Protein AF-A0A9D5LII5-F1 (afdb_monomer)

Sequence (294 aa):
MVFRERVVNPITSEDGQKDYYDHLNYWRVCYDNTNQLIIPTQEDALEYIKLQAERDKFYFCDDKESRRKKLQLTAYATRYDWRPKKSGDDTFVGLISPTGEQLLPNSFANVFTQFDAINGKPEFIPVSNGEAWGLVSLTSPPVLMTDFKYNAIIPERWERKIFFVQDGETLKWGALRISYPFLNRKRYKDSLPVLETLMPAIADEIYEDELMTDDAPTTFFMTGRGDKIGILTDFGYSDIIYDSYEADNSKCTFRLIRDNCKRARRADYWHPDGKNSRTKYYRKVKTNNKVVKI

Solvent-accessible surface area (backbone atoms only — not comparable to full-atom values): 16953 Å² total; per-residue (Å²): 98,77,56,96,90,36,81,56,61,36,48,72,39,76,73,16,38,50,56,64,50,55,47,70,77,34,80,65,51,67,103,76,68,87,68,79,60,41,77,61,47,48,66,54,40,53,51,50,54,52,48,60,77,44,44,77,70,37,72,83,41,90,48,74,64,33,50,51,51,52,52,51,50,49,45,54,69,59,42,44,50,49,41,37,45,81,35,74,55,93,65,30,24,20,30,26,34,48,68,70,48,78,55,42,69,59,74,21,44,39,71,68,48,96,47,38,54,77,90,56,60,64,67,62,41,49,34,21,72,75,84,26,24,26,38,30,32,60,48,92,76,61,44,77,75,46,70,68,52,20,67,42,71,46,67,40,87,83,84,55,42,38,33,39,34,22,36,57,86,79,62,16,33,19,29,35,28,63,42,60,92,79,69,91,75,77,77,87,83,83,59,73,77,41,84,40,81,59,39,70,62,69,22,71,38,38,31,78,49,71,37,58,46,97,86,57,69,46,76,38,31,37,31,31,38,92,83,19,32,24,41,36,42,101,61,32,33,28,66,58,70,21,65,48,74,48,78,40,41,96,69,54,30,38,33,39,28,35,90,95,36,98,66,52,48,79,27,37,63,76,49,32,70,29,101,73,67,85,65,84,78,79,78,77,76,82,72,82,81,77,86,75,91,129

Structure (mmCIF, N/CA/C/O backbone):
data_AF-A0A9D5LII5-F1
#
_entry.id   AF-A0A9D5LII5-F1
#
loop_
_atom_site.group_PDB
_atom_site.id
_atom_site.type_symbol
_atom_site.label_atom_id
_atom_site.label_alt_id
_atom_site.label_comp_id
_atom_site.label_asym_id
_atom_site.label_entity_id
_atom_site.label_seq_id
_atom_site.pdbx_PDB_ins_code
_atom_site.Cartn_x
_atom_site.Cartn_y
_atom_site.Cartn_z
_atom_site.occupancy
_atom_site.B_iso_or_equiv
_atom_site.auth_seq_id
_atom_site.auth_comp_id
_atom_site.auth_asym_id
_atom_site.auth_atom_id
_atom_site.pdbx_PDB_model_num
ATOM 1 N N . MET A 1 1 ? -3.051 -12.947 19.202 1.00 46.94 1 MET A N 1
ATOM 2 C CA . MET A 1 1 ? -4.376 -13.472 19.619 1.00 46.94 1 MET A CA 1
ATOM 3 C C . MET A 1 1 ? -4.640 -14.774 18.858 1.00 46.94 1 MET A C 1
ATOM 5 O O . MET A 1 1 ? -4.109 -14.906 17.762 1.00 46.94 1 MET A O 1
ATOM 9 N N . VAL A 1 2 ? -5.367 -15.751 19.415 1.00 37.34 2 VAL A N 1
ATOM 10 C CA . VAL A 1 2 ? -5.713 -16.991 18.685 1.00 37.34 2 VAL A CA 1
ATOM 11 C C . VAL A 1 2 ? -7.106 -16.823 18.092 1.00 37.34 2 VAL A C 1
ATOM 13 O O . VAL A 1 2 ? -8.085 -16.778 18.832 1.00 37.34 2 VAL A O 1
ATOM 16 N N . PHE A 1 3 ? -7.198 -16.736 16.768 1.00 49.50 3 PHE A N 1
ATOM 17 C CA . PHE A 1 3 ? -8.470 -16.696 16.049 1.00 49.50 3 PHE A CA 1
ATOM 18 C C . PHE A 1 3 ? -8.556 -17.905 15.127 1.00 49.50 3 PHE A C 1
ATOM 20 O O . PHE A 1 3 ? -7.661 -18.139 14.321 1.00 49.50 3 PHE A O 1
ATOM 27 N N . ARG A 1 4 ? -9.628 -18.699 15.259 1.00 46.97 4 ARG A N 1
ATOM 28 C CA . ARG A 1 4 ? -9.820 -19.946 14.489 1.00 46.97 4 ARG A CA 1
ATOM 29 C C . ARG A 1 4 ? -8.604 -20.885 14.550 1.00 46.97 4 ARG A C 1
ATOM 31 O O . ARG A 1 4 ? -8.179 -21.400 13.522 1.00 46.97 4 ARG A O 1
ATOM 38 N N . GLU A 1 5 ? -8.017 -21.045 15.739 1.00 46.50 5 GLU A N 1
ATOM 39 C CA . GLU A 1 5 ? -6.814 -21.870 15.973 1.00 46.50 5 GLU A CA 1
ATOM 40 C C . GLU A 1 5 ? -5.544 -21.386 15.240 1.00 46.50 5 GLU A C 1
ATOM 42 O O . GLU A 1 5 ? -4.509 -22.047 15.290 1.00 46.50 5 GLU A O 1
ATOM 47 N N . ARG A 1 6 ? -5.582 -20.204 14.608 1.00 49.75 6 ARG A N 1
ATOM 48 C CA . ARG A 1 6 ? -4.428 -19.555 13.979 1.00 49.75 6 ARG A CA 1
ATOM 49 C C . ARG A 1 6 ? -3.918 -18.425 14.864 1.00 49.75 6 ARG A C 1
ATOM 51 O O . ARG A 1 6 ? -4.696 -17.632 15.400 1.00 49.75 6 ARG A O 1
ATOM 58 N N . VAL A 1 7 ? -2.600 -18.345 15.008 1.00 57.25 7 VAL A N 1
ATOM 59 C CA . VAL A 1 7 ? -1.935 -17.170 15.574 1.00 57.25 7 VAL A CA 1
ATOM 60 C C . VAL A 1 7 ? -1.822 -16.153 14.446 1.00 57.25 7 VAL A C 1
ATOM 62 O O . VAL A 1 7 ? -1.050 -16.358 13.518 1.00 57.25 7 VAL A O 1
ATOM 65 N N . VAL A 1 8 ? -2.631 -15.096 14.502 1.00 64.12 8 VAL A N 1
ATOM 66 C CA . VAL A 1 8 ? -2.553 -13.980 13.550 1.00 64.12 8 VAL A CA 1
ATOM 67 C C . VAL A 1 8 ? -1.874 -12.817 14.260 1.00 64.12 8 VAL A C 1
ATOM 69 O O . VAL A 1 8 ? -2.320 -12.398 15.336 1.00 64.12 8 VAL A O 1
ATOM 72 N N . ASN A 1 9 ? -0.778 -12.329 13.682 1.00 76.25 9 ASN A N 1
ATOM 73 C CA . ASN A 1 9 ? -0.103 -11.129 14.156 1.00 76.25 9 ASN A CA 1
ATOM 74 C C . ASN A 1 9 ? -0.801 -9.901 13.555 1.00 76.25 9 ASN A C 1
ATOM 76 O O . ASN A 1 9 ? -1.095 -9.907 12.358 1.00 76.25 9 ASN A O 1
ATOM 80 N N . PRO A 1 10 ? -1.092 -8.856 14.347 1.00 82.69 10 PRO A N 1
ATOM 81 C CA . PRO A 1 10 ? -1.684 -7.641 13.808 1.00 82.69 10 PRO A CA 1
ATOM 82 C C . PRO A 1 10 ? -0.769 -7.024 12.758 1.00 82.69 10 PRO A C 1
ATOM 84 O O . PRO A 1 10 ? 0.418 -6.849 13.020 1.00 82.69 10 PRO A O 1
ATOM 87 N N . ILE A 1 11 ? -1.317 -6.585 11.623 1.00 85.69 11 ILE A N 1
ATOM 88 C CA . ILE A 1 11 ? -0.538 -5.843 10.616 1.00 85.69 11 ILE A CA 1
ATOM 89 C C . ILE A 1 11 ? 0.026 -4.541 11.193 1.00 85.69 11 ILE A C 1
ATOM 91 O O . ILE A 1 11 ? 0.906 -3.934 10.607 1.00 85.69 11 ILE A O 1
ATOM 95 N N . THR A 1 12 ? -0.486 -4.100 12.342 1.00 82.62 12 THR A N 1
ATOM 96 C CA . THR A 1 12 ? -0.041 -2.924 13.086 1.00 82.62 12 THR A CA 1
ATOM 97 C C . THR A 1 12 ? 1.104 -3.200 14.067 1.00 82.62 12 THR A C 1
ATOM 99 O O . THR A 1 12 ? 1.583 -2.254 14.688 1.00 82.62 12 THR A O 1
ATOM 102 N N . SER A 1 13 ? 1.555 -4.451 14.225 1.00 82.06 13 SER A N 1
ATOM 103 C CA . SER A 1 13 ? 2.772 -4.797 14.975 1.00 82.06 13 SER A CA 1
ATOM 104 C C . SER A 1 13 ? 3.988 -4.889 14.048 1.00 82.06 13 SER A C 1
ATOM 106 O O . SER A 1 13 ? 3.840 -5.099 12.848 1.00 82.06 13 SER A O 1
ATOM 108 N N . GLU A 1 14 ? 5.199 -4.745 14.588 1.00 76.00 14 GLU A N 1
ATOM 109 C CA . GLU A 1 14 ? 6.439 -4.855 13.801 1.00 76.00 14 GLU A CA 1
ATOM 110 C C . GLU A 1 14 ? 6.554 -6.222 13.099 1.00 76.00 14 GLU A C 1
ATOM 112 O O . GLU A 1 14 ? 6.756 -6.287 11.885 1.00 76.00 14 GLU A O 1
ATOM 117 N N . ASP A 1 15 ? 6.316 -7.308 13.841 1.00 75.25 15 ASP A N 1
ATOM 118 C CA . ASP A 1 15 ? 6.339 -8.673 13.305 1.00 75.25 15 ASP A CA 1
ATOM 119 C C . ASP A 1 15 ? 5.248 -8.906 12.250 1.00 75.25 15 ASP A C 1
ATOM 121 O O . ASP A 1 15 ? 5.484 -9.577 11.244 1.00 75.25 15 ASP A O 1
ATOM 125 N N . GLY A 1 16 ? 4.054 -8.341 12.456 1.00 77.50 16 GLY A N 1
ATOM 126 C CA . GLY A 1 16 ? 2.953 -8.468 11.508 1.00 77.50 16 GLY A CA 1
ATOM 127 C C . GLY A 1 16 ? 3.152 -7.635 10.245 1.00 77.50 16 GLY A C 1
ATOM 128 O O .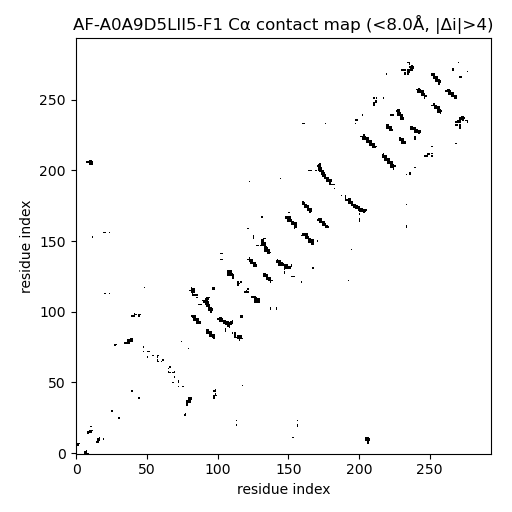 GLY A 1 16 ? 2.789 -8.096 9.171 1.00 77.50 16 GLY A O 1
ATOM 129 N N . GLN A 1 17 ? 3.787 -6.458 10.324 1.00 76.69 17 GLN A N 1
ATOM 130 C CA . GLN A 1 17 ? 4.134 -5.659 9.137 1.00 76.69 17 GLN A CA 1
ATOM 131 C C . GLN A 1 17 ? 5.125 -6.379 8.232 1.00 76.69 17 GLN A C 1
ATOM 133 O O . GLN A 1 17 ? 5.010 -6.302 7.006 1.00 76.69 17 GLN A O 1
ATOM 138 N N . LYS A 1 18 ? 6.107 -7.057 8.834 1.00 72.31 18 LYS A N 1
ATOM 139 C CA . LYS A 1 18 ? 7.085 -7.837 8.086 1.00 72.31 18 LYS A CA 1
ATOM 140 C C . LYS A 1 18 ? 6.389 -8.933 7.283 1.00 72.31 18 LYS A C 1
ATOM 142 O O . LYS A 1 18 ? 6.537 -8.955 6.069 1.00 72.31 18 LYS A O 1
ATOM 147 N N . ASP A 1 19 ? 5.565 -9.751 7.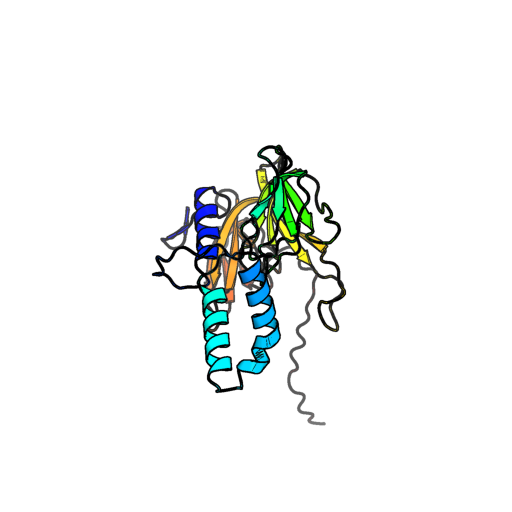931 1.00 74.00 19 ASP A N 1
ATOM 148 C CA . ASP A 1 19 ? 4.779 -10.799 7.265 1.00 74.00 19 ASP A CA 1
ATOM 149 C C . ASP A 1 19 ? 3.847 -10.216 6.182 1.00 74.00 19 ASP A C 1
ATOM 151 O O . ASP A 1 19 ? 3.846 -10.646 5.027 1.00 74.00 19 ASP A O 1
ATOM 155 N N . TYR A 1 20 ? 3.144 -9.131 6.517 1.00 78.31 20 TYR A N 1
ATOM 156 C CA . TYR A 1 20 ? 2.189 -8.453 5.639 1.00 78.31 20 TYR A CA 1
ATOM 157 C C . TYR A 1 20 ? 2.803 -7.974 4.313 1.00 78.31 20 TYR A C 1
ATOM 159 O O . TYR A 1 20 ? 2.175 -8.099 3.256 1.00 78.31 20 TYR A O 1
ATOM 167 N N . TYR A 1 21 ? 4.040 -7.462 4.340 1.00 73.88 21 TYR A N 1
ATOM 168 C CA . TYR A 1 21 ? 4.749 -6.999 3.143 1.00 73.88 21 TYR A CA 1
ATOM 169 C C . TYR A 1 21 ? 5.737 -8.004 2.555 1.00 73.88 21 TYR A C 1
ATOM 171 O O . TYR A 1 21 ? 6.059 -7.885 1.372 1.00 73.88 21 TYR A O 1
ATOM 179 N N . ASP A 1 22 ? 6.186 -9.012 3.300 1.00 65.88 22 ASP A N 1
ATOM 180 C CA . ASP A 1 22 ? 7.013 -10.090 2.751 1.00 65.88 22 ASP A CA 1
ATOM 181 C C . ASP A 1 22 ? 6.259 -10.817 1.622 1.00 65.88 22 ASP A C 1
ATOM 183 O O . ASP A 1 22 ? 6.856 -11.198 0.612 1.00 65.88 22 ASP A O 1
ATOM 187 N N . HIS A 1 23 ? 4.924 -10.861 1.692 1.00 58.03 23 HIS A N 1
ATOM 188 C CA . HIS A 1 23 ? 4.064 -11.339 0.608 1.00 58.03 23 HIS A CA 1
ATOM 189 C C . HIS A 1 23 ? 4.059 -10.464 -0.661 1.00 58.03 23 HIS A C 1
ATOM 191 O O . HIS A 1 23 ? 3.812 -10.991 -1.751 1.00 58.03 23 HIS A O 1
ATOM 197 N N . LEU A 1 24 ? 4.397 -9.168 -0.584 1.00 57.00 24 LEU A N 1
ATOM 198 C CA . LEU A 1 24 ? 4.591 -8.333 -1.782 1.00 57.00 24 LEU A CA 1
ATOM 199 C C . LEU A 1 24 ? 5.808 -8.772 -2.600 1.00 57.00 24 LEU A C 1
ATOM 201 O O . LEU A 1 24 ? 5.800 -8.616 -3.820 1.00 57.00 24 LEU A O 1
ATOM 205 N N . ASN A 1 25 ? 6.824 -9.365 -1.961 1.00 51.66 25 ASN A N 1
ATOM 206 C CA . ASN A 1 25 ? 7.928 -10.010 -2.680 1.00 51.66 25 ASN A CA 1
ATOM 207 C C . ASN A 1 25 ? 7.470 -11.317 -3.365 1.00 51.66 25 ASN A C 1
ATOM 209 O O . ASN A 1 25 ? 8.118 -11.797 -4.291 1.00 51.66 25 ASN A O 1
ATOM 213 N N . TYR A 1 26 ? 6.349 -11.885 -2.915 1.00 43.06 26 TYR A N 1
ATOM 214 C CA . TYR A 1 26 ? 5.916 -13.252 -3.188 1.00 43.06 26 TYR A CA 1
ATOM 215 C C . TYR A 1 26 ? 4.861 -13.360 -4.295 1.00 43.06 26 TYR A C 1
ATOM 217 O O . TYR A 1 26 ? 4.822 -14.332 -5.044 1.00 43.06 26 TYR A O 1
ATOM 225 N N . TRP A 1 27 ? 4.016 -12.344 -4.483 1.00 43.97 27 TRP A N 1
ATOM 226 C CA . TRP A 1 27 ? 2.894 -12.417 -5.433 1.00 43.97 27 TRP A CA 1
ATOM 227 C C . TRP A 1 27 ? 3.243 -12.211 -6.915 1.00 43.97 27 TRP A C 1
ATOM 229 O O . TRP A 1 27 ? 2.378 -11.915 -7.740 1.00 43.97 27 TRP A O 1
ATOM 239 N N . ARG A 1 28 ? 4.494 -12.483 -7.304 1.00 46.59 28 ARG A N 1
ATOM 240 C CA . ARG A 1 28 ? 4.803 -12.862 -8.693 1.00 46.59 28 ARG A CA 1
ATOM 241 C C . ARG A 1 28 ? 5.412 -14.246 -8.873 1.00 46.59 28 ARG A C 1
ATOM 243 O O . ARG A 1 28 ? 5.516 -14.662 -10.024 1.00 46.59 28 ARG A O 1
ATOM 250 N N . VAL A 1 29 ? 5.723 -14.997 -7.813 1.00 37.12 29 VAL A N 1
ATOM 251 C CA . VAL A 1 29 ? 6.075 -16.421 -7.924 1.00 37.12 29 VAL A CA 1
ATOM 252 C C . VAL A 1 29 ? 5.738 -17.143 -6.612 1.00 37.12 29 VAL A C 1
ATOM 254 O O . VAL A 1 29 ? 6.225 -16.759 -5.558 1.00 37.12 29 VAL A O 1
ATOM 257 N N . CYS A 1 30 ? 4.901 -18.183 -6.696 1.00 35.06 30 CYS A N 1
ATOM 258 C CA . CYS A 1 30 ? 4.436 -19.038 -5.597 1.00 35.06 30 CYS A CA 1
ATOM 259 C C . CYS A 1 30 ? 5.534 -19.585 -4.661 1.00 35.06 30 CYS A C 1
ATOM 261 O O . CYS A 1 30 ? 6.727 -19.480 -4.936 1.00 35.06 30 CYS A O 1
ATOM 263 N N . TYR A 1 31 ? 5.060 -20.248 -3.597 1.00 32.47 31 TYR A N 1
ATOM 264 C CA . TYR A 1 31 ? 5.689 -20.517 -2.301 1.00 32.47 31 TYR A CA 1
ATOM 265 C C . TYR A 1 31 ? 7.006 -21.301 -2.217 1.00 32.47 31 TYR A C 1
ATOM 267 O O . TYR A 1 31 ? 7.405 -21.697 -1.135 1.00 32.47 31 TYR A O 1
ATOM 275 N N . ASP A 1 32 ? 7.745 -21.413 -3.315 1.00 39.88 32 ASP A N 1
ATOM 276 C CA . ASP A 1 32 ? 9.002 -2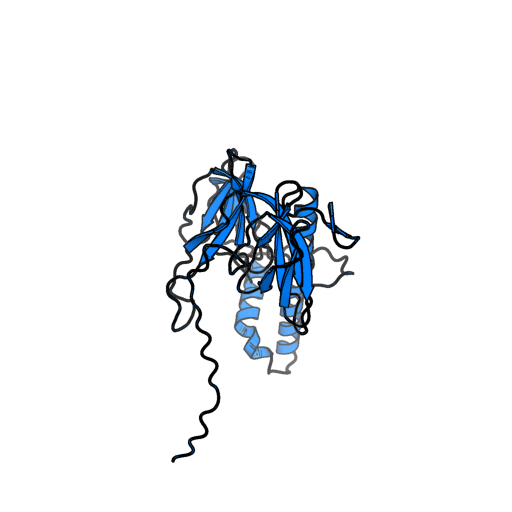2.159 -3.383 1.00 39.88 32 ASP A CA 1
ATOM 277 C C . ASP A 1 32 ? 10.103 -21.457 -4.197 1.00 39.88 32 ASP A C 1
ATOM 279 O O . ASP A 1 32 ? 11.099 -22.083 -4.566 1.00 39.88 32 ASP A O 1
ATOM 283 N N . ASN A 1 33 ? 9.971 -20.164 -4.520 1.00 41.34 33 ASN A N 1
ATOM 284 C CA . ASN A 1 33 ? 10.991 -19.492 -5.326 1.00 41.34 33 ASN A CA 1
ATOM 285 C C . ASN A 1 33 ? 12.066 -18.815 -4.459 1.00 41.34 33 ASN A C 1
ATOM 287 O O . ASN A 1 33 ? 11.946 -17.660 -4.068 1.00 41.34 33 ASN A O 1
ATOM 291 N N . THR A 1 34 ? 13.165 -19.527 -4.218 1.00 48.53 34 THR A N 1
ATOM 292 C CA . THR A 1 34 ? 14.381 -19.060 -3.520 1.00 48.53 34 THR A CA 1
ATOM 293 C C . THR A 1 34 ? 15.218 -18.040 -4.310 1.00 48.53 34 THR A C 1
ATOM 295 O O . THR A 1 34 ? 16.329 -17.695 -3.904 1.00 48.53 34 THR A O 1
ATOM 298 N N . ASN A 1 35 ? 14.724 -17.551 -5.449 1.00 54.16 35 ASN A N 1
ATOM 299 C CA . ASN A 1 35 ? 15.487 -16.679 -6.335 1.00 54.16 35 ASN A CA 1
ATOM 300 C C . ASN A 1 35 ? 15.397 -15.213 -5.895 1.00 54.16 35 ASN A C 1
ATOM 302 O O . ASN A 1 35 ? 14.344 -14.586 -5.994 1.00 54.16 35 ASN A O 1
ATOM 306 N N . GLN A 1 36 ? 16.533 -14.657 -5.466 1.00 68.12 36 GLN A N 1
ATOM 307 C CA . GLN A 1 36 ? 16.702 -13.216 -5.277 1.00 68.12 36 GLN A CA 1
ATOM 308 C C . GLN A 1 36 ? 16.358 -12.468 -6.576 1.00 68.12 36 GLN A C 1
ATOM 310 O O . GLN A 1 36 ? 16.819 -12.844 -7.657 1.00 68.12 36 GLN A O 1
ATOM 315 N N . LEU A 1 37 ? 15.545 -11.414 -6.471 1.00 79.69 37 LEU A N 1
ATOM 316 C CA . LEU A 1 37 ? 15.190 -10.571 -7.611 1.00 79.69 37 LEU A CA 1
ATOM 317 C C . LEU A 1 37 ? 16.409 -9.776 -8.101 1.00 79.69 37 LEU A C 1
ATOM 319 O O . LEU A 1 37 ? 17.208 -9.267 -7.315 1.00 79.69 37 LEU A O 1
ATOM 323 N N . ILE A 1 38 ? 16.526 -9.645 -9.418 1.00 87.00 38 ILE A N 1
ATOM 324 C CA . ILE A 1 38 ? 17.554 -8.859 -10.093 1.00 87.00 38 ILE A CA 1
ATOM 325 C C . ILE A 1 38 ? 17.215 -7.376 -9.938 1.00 87.00 38 ILE A C 1
ATOM 327 O O . ILE A 1 38 ? 16.103 -6.945 -10.247 1.00 87.00 38 ILE A O 1
ATOM 331 N N . ILE A 1 39 ? 18.188 -6.581 -9.497 1.00 88.69 39 ILE A N 1
ATOM 332 C CA . ILE A 1 39 ? 18.062 -5.124 -9.466 1.00 88.69 39 ILE A CA 1
ATOM 333 C C . ILE A 1 39 ? 18.222 -4.603 -10.907 1.00 88.69 39 ILE A C 1
ATOM 335 O O . ILE A 1 39 ? 19.302 -4.777 -11.475 1.00 88.69 39 ILE A O 1
ATOM 339 N N . PRO A 1 40 ? 17.198 -3.966 -11.505 1.00 91.19 40 PRO A N 1
ATOM 340 C CA . PRO A 1 40 ? 17.267 -3.478 -12.877 1.00 91.19 40 PRO A CA 1
ATOM 341 C C . PRO A 1 40 ? 18.282 -2.344 -13.026 1.00 91.19 40 PRO A C 1
ATOM 343 O O . PRO A 1 40 ? 18.442 -1.493 -12.140 1.00 91.19 40 PRO A O 1
ATOM 346 N N . THR A 1 41 ? 18.917 -2.300 -14.195 1.00 94.50 41 THR A N 1
ATOM 347 C CA . THR A 1 41 ? 19.573 -1.094 -14.704 1.00 94.50 41 THR A CA 1
ATOM 348 C C . THR A 1 41 ? 18.542 -0.133 -15.309 1.00 94.50 41 THR A C 1
ATOM 350 O O . THR A 1 41 ? 17.386 -0.493 -15.546 1.00 94.50 41 THR A O 1
ATOM 353 N N . GLN A 1 42 ? 18.955 1.104 -15.594 1.00 94.06 42 GLN A N 1
ATOM 354 C CA . GLN A 1 42 ? 18.091 2.055 -16.298 1.00 94.06 42 GLN A CA 1
ATOM 355 C C . GLN A 1 42 ? 17.737 1.559 -17.711 1.00 94.06 42 GLN A C 1
ATOM 357 O O . GLN A 1 42 ? 16.611 1.747 -18.168 1.00 94.06 42 GLN A O 1
ATOM 362 N N . GLU A 1 43 ? 18.673 0.883 -18.383 1.00 95.31 43 GLU A N 1
ATOM 363 C CA . GLU A 1 43 ? 18.455 0.279 -19.701 1.00 95.31 43 GLU A CA 1
ATOM 364 C C . GLU A 1 43 ? 17.405 -0.835 -19.637 1.00 95.31 43 GLU A C 1
ATOM 366 O O . GLU A 1 43 ? 16.471 -0.828 -20.440 1.00 95.31 43 GLU A O 1
ATOM 371 N N . ASP A 1 44 ? 17.481 -1.714 -18.628 1.00 95.19 44 ASP A N 1
ATOM 372 C CA . ASP A 1 44 ? 16.470 -2.753 -18.388 1.00 95.19 44 ASP A CA 1
ATOM 373 C C . ASP A 1 44 ? 15.072 -2.154 -18.206 1.00 95.19 44 ASP A C 1
ATOM 375 O O . ASP A 1 44 ? 14.096 -2.652 -18.768 1.00 95.19 44 ASP A O 1
ATOM 379 N N . ALA A 1 45 ? 14.960 -1.071 -17.429 1.00 93.31 45 ALA A N 1
ATOM 380 C CA . ALA A 1 45 ? 13.682 -0.413 -17.175 1.00 93.31 45 ALA A CA 1
ATOM 381 C C . ALA A 1 45 ? 13.085 0.196 -18.454 1.00 93.31 45 ALA A C 1
ATOM 383 O O . ALA A 1 45 ? 11.888 0.051 -18.715 1.00 93.31 45 ALA A O 1
ATOM 384 N N . LEU A 1 46 ? 13.915 0.843 -19.278 1.00 94.56 46 LEU A N 1
ATOM 385 C CA . LEU A 1 46 ? 13.491 1.420 -20.555 1.00 94.56 46 LEU A CA 1
ATOM 386 C C . LEU A 1 46 ? 13.099 0.337 -21.570 1.00 94.56 46 LEU A C 1
ATOM 388 O O . LEU A 1 46 ? 12.080 0.480 -22.255 1.00 94.56 46 LEU A O 1
ATOM 392 N N . GLU A 1 47 ? 13.857 -0.761 -21.648 1.00 95.31 47 GLU A N 1
ATOM 393 C CA . GLU A 1 47 ? 13.510 -1.910 -22.487 1.00 95.31 47 GLU A CA 1
ATOM 394 C C . GLU A 1 47 ? 12.191 -2.544 -22.033 1.00 95.31 47 GLU A C 1
ATOM 396 O O . GLU A 1 47 ? 11.309 -2.788 -22.859 1.00 95.31 47 GLU A O 1
ATOM 401 N N . TYR A 1 48 ? 12.009 -2.753 -20.728 1.00 94.25 48 TYR A N 1
ATOM 402 C CA . TYR A 1 48 ? 10.790 -3.342 -20.182 1.00 94.25 48 TYR A CA 1
ATOM 403 C C . TYR A 1 48 ? 9.543 -2.499 -20.487 1.00 94.25 48 TYR A C 1
ATOM 405 O O . TYR A 1 48 ? 8.534 -3.042 -20.945 1.00 94.25 48 TYR A O 1
ATOM 413 N N . ILE A 1 49 ? 9.616 -1.173 -20.323 1.00 92.44 49 ILE A N 1
ATOM 414 C CA . ILE A 1 49 ? 8.517 -0.255 -20.676 1.00 92.44 49 ILE A CA 1
ATOM 415 C C . ILE A 1 49 ? 8.193 -0.339 -22.171 1.00 92.44 49 ILE A C 1
ATOM 417 O O . ILE A 1 49 ? 7.021 -0.392 -22.556 1.00 92.44 49 ILE A O 1
ATOM 421 N N . LYS A 1 50 ? 9.219 -0.402 -23.026 1.00 93.38 50 LYS A N 1
ATOM 422 C CA . LYS A 1 50 ? 9.032 -0.557 -24.472 1.00 93.38 50 LYS A CA 1
ATOM 423 C C . LYS A 1 50 ? 8.355 -1.887 -24.815 1.00 93.38 50 LYS A C 1
ATOM 425 O O . LYS A 1 50 ? 7.396 -1.901 -25.585 1.00 93.38 50 LYS A O 1
ATOM 430 N N . LEU A 1 51 ? 8.806 -2.991 -24.221 1.00 92.19 51 LEU A N 1
ATOM 431 C CA . LEU A 1 51 ? 8.211 -4.315 -24.421 1.00 92.19 51 LEU A CA 1
ATOM 432 C C . LEU A 1 51 ? 6.762 -4.379 -23.920 1.00 92.19 51 LEU A C 1
ATOM 434 O O . LEU A 1 51 ? 5.931 -5.007 -24.573 1.00 92.19 51 LEU A O 1
ATOM 438 N N . GLN A 1 52 ? 6.433 -3.702 -22.815 1.00 89.88 52 GLN A N 1
ATOM 439 C CA . GLN A 1 52 ? 5.053 -3.568 -22.333 1.00 89.88 52 GLN A CA 1
ATOM 440 C C . GLN A 1 52 ? 4.166 -2.825 -23.341 1.00 89.88 52 GLN A C 1
ATOM 442 O O . GLN A 1 52 ? 3.061 -3.279 -23.632 1.00 89.88 52 GLN A O 1
ATOM 447 N N . ALA A 1 53 ? 4.650 -1.726 -23.928 1.00 89.44 53 ALA A N 1
ATOM 448 C CA . ALA A 1 53 ? 3.906 -0.968 -24.940 1.00 89.44 53 ALA A CA 1
ATOM 449 C C . ALA A 1 53 ? 3.677 -1.759 -26.244 1.00 89.44 53 ALA A C 1
ATOM 451 O O . ALA A 1 53 ? 2.719 -1.510 -26.977 1.00 89.44 53 ALA A O 1
ATOM 452 N N . GLU A 1 54 ? 4.551 -2.720 -26.544 1.00 88.38 54 GLU A N 1
ATOM 453 C CA . GLU A 1 54 ? 4.451 -3.597 -27.712 1.00 88.38 54 GLU A CA 1
ATOM 454 C C . GLU A 1 54 ? 3.809 -4.963 -27.396 1.00 88.38 54 GLU A C 1
ATOM 456 O O . GLU A 1 54 ? 3.655 -5.782 -28.303 1.00 88.38 54 GLU A O 1
ATOM 461 N N . ARG A 1 55 ? 3.391 -5.214 -26.146 1.00 82.94 55 ARG A N 1
ATOM 462 C CA . ARG A 1 55 ? 2.915 -6.524 -25.662 1.00 82.94 55 ARG A CA 1
ATOM 463 C C . ARG A 1 55 ? 1.830 -7.137 -26.547 1.00 82.94 55 ARG A C 1
ATOM 465 O O . ARG A 1 55 ? 1.915 -8.317 -26.889 1.00 82.94 55 ARG A O 1
ATOM 472 N N . ASP A 1 56 ? 0.846 -6.336 -26.944 1.00 81.19 56 ASP A N 1
ATOM 473 C CA . ASP A 1 56 ? -0.282 -6.797 -27.760 1.00 81.19 56 ASP A CA 1
ATOM 474 C C . ASP A 1 56 ? 0.145 -7.185 -29.183 1.00 81.19 56 ASP A C 1
ATOM 476 O O . ASP A 1 56 ? -0.469 -8.051 -29.801 1.00 81.19 56 ASP A O 1
ATOM 480 N N . LYS A 1 57 ? 1.234 -6.601 -29.701 1.00 80.38 57 LYS A N 1
ATOM 481 C CA . LYS A 1 57 ? 1.721 -6.857 -31.066 1.00 80.38 57 LYS A CA 1
ATOM 482 C C . LYS A 1 57 ? 2.330 -8.249 -31.209 1.00 80.38 57 LYS A C 1
ATOM 484 O O . LYS A 1 57 ? 2.205 -8.859 -32.265 1.00 80.38 57 LYS A O 1
ATOM 489 N N . PHE A 1 58 ? 2.965 -8.763 -30.157 1.00 76.62 58 PHE A N 1
ATOM 490 C CA . PHE A 1 58 ? 3.640 -10.066 -30.189 1.00 76.62 58 PHE A CA 1
ATOM 491 C C . PHE A 1 58 ? 2.801 -11.200 -29.594 1.00 76.62 58 PHE A C 1
ATOM 493 O O . PHE A 1 58 ? 3.186 -12.360 -29.692 1.00 76.62 58 PHE A O 1
ATOM 500 N N . TYR A 1 59 ? 1.649 -10.904 -28.984 1.00 66.06 59 TYR A N 1
ATOM 501 C CA . TYR A 1 59 ? 0.772 -11.948 -28.444 1.00 66.06 59 TYR A CA 1
ATOM 502 C C . TYR A 1 59 ? 0.098 -12.784 -29.544 1.00 66.06 59 TYR A C 1
ATOM 504 O O . TYR A 1 59 ? -0.215 -13.950 -29.315 1.00 66.06 59 TYR A O 1
ATOM 512 N N . PHE A 1 60 ? -0.079 -12.196 -30.732 1.00 66.12 60 PHE A N 1
ATOM 513 C CA . PHE A 1 60 ? -0.717 -12.811 -31.901 1.00 66.12 60 PHE A CA 1
ATOM 514 C C . PHE A 1 60 ? 0.273 -13.204 -33.011 1.00 66.12 60 PHE A C 1
ATOM 516 O O . PHE A 1 60 ? -0.149 -13.716 -34.046 1.00 66.12 60 PHE A O 1
ATOM 523 N N . CYS A 1 61 ? 1.574 -12.968 -32.810 1.00 70.25 61 CYS A N 1
ATOM 524 C CA . CYS A 1 61 ? 2.624 -13.255 -33.787 1.00 70.25 61 CYS A CA 1
ATOM 525 C C . CYS A 1 61 ? 3.501 -14.409 -33.297 1.00 70.25 61 CYS A C 1
ATOM 527 O O . CYS A 1 61 ? 4.010 -14.381 -32.178 1.00 70.25 61 CYS A O 1
ATOM 529 N N . ASP A 1 62 ? 3.692 -15.418 -34.145 1.00 73.44 62 ASP A N 1
ATOM 530 C CA . ASP A 1 62 ? 4.352 -16.676 -33.770 1.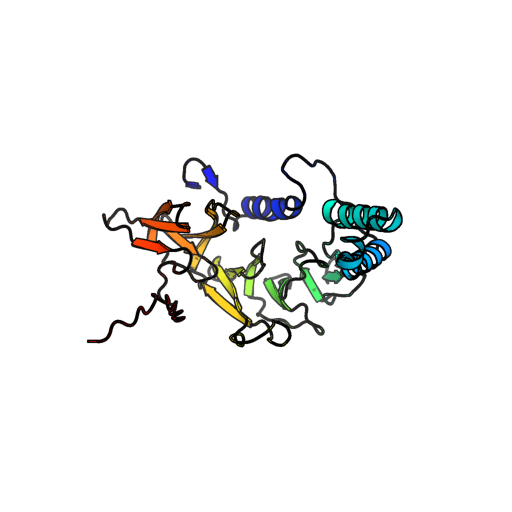00 73.44 62 ASP A CA 1
ATOM 531 C C . ASP A 1 62 ? 5.784 -16.810 -34.324 1.00 73.44 62 ASP A C 1
ATOM 533 O O . ASP A 1 62 ? 6.368 -17.896 -34.370 1.00 73.44 62 ASP A O 1
ATOM 537 N N . ASP A 1 63 ? 6.370 -15.695 -34.762 1.00 87.69 63 ASP A N 1
ATOM 538 C CA . ASP A 1 63 ? 7.739 -15.652 -35.259 1.00 87.69 63 ASP A CA 1
ATOM 539 C C . ASP A 1 63 ? 8.781 -15.724 -34.122 1.00 87.69 63 ASP A C 1
ATOM 541 O O . ASP A 1 63 ? 8.508 -15.501 -32.936 1.00 87.69 63 ASP A O 1
ATOM 545 N N . LYS A 1 64 ? 10.022 -16.057 -34.494 1.00 87.75 64 LYS A N 1
ATOM 546 C CA . LYS A 1 64 ? 11.131 -16.263 -33.550 1.00 87.75 64 LYS A CA 1
ATOM 547 C C . LYS A 1 64 ? 11.443 -15.012 -32.718 1.00 87.75 64 LYS A C 1
ATOM 549 O O . LYS A 1 64 ? 11.826 -15.144 -31.554 1.00 87.75 64 LYS A O 1
ATOM 554 N N . GLU A 1 65 ? 11.305 -13.821 -33.294 1.00 87.69 65 GLU A N 1
ATOM 555 C CA . GLU A 1 65 ? 11.597 -12.562 -32.611 1.00 87.69 65 GLU A CA 1
ATOM 556 C C . GLU A 1 65 ? 10.504 -12.237 -31.585 1.00 87.69 65 GLU A C 1
ATOM 558 O O . GLU A 1 65 ? 10.820 -11.953 -30.427 1.00 87.69 65 GLU A O 1
ATOM 563 N N . SER A 1 66 ? 9.232 -12.388 -31.963 1.00 86.38 66 SER A N 1
ATOM 564 C CA . SER A 1 66 ? 8.077 -12.243 -31.067 1.00 86.38 66 SER A CA 1
ATOM 565 C C . SER A 1 66 ? 8.161 -13.178 -29.860 1.00 86.38 66 SER A C 1
ATOM 567 O O . SER A 1 66 ? 7.979 -12.746 -28.718 1.00 86.38 66 SER A O 1
ATOM 569 N N . ARG A 1 67 ? 8.542 -14.446 -30.076 1.00 85.38 67 ARG A N 1
ATOM 570 C CA . ARG A 1 67 ? 8.764 -15.413 -28.986 1.00 85.38 67 ARG A CA 1
ATOM 571 C C . ARG A 1 67 ? 9.881 -14.973 -28.042 1.00 85.38 67 ARG A C 1
ATOM 573 O O . ARG A 1 67 ? 9.702 -15.028 -26.827 1.00 85.38 67 ARG A O 1
ATOM 580 N N . ARG A 1 68 ? 11.010 -14.492 -28.577 1.00 89.38 68 ARG A N 1
ATOM 581 C CA . ARG A 1 68 ? 12.121 -13.967 -27.764 1.00 89.38 68 ARG A CA 1
ATOM 582 C C . ARG A 1 68 ? 11.679 -12.763 -26.925 1.00 89.38 68 ARG A C 1
ATOM 584 O O . ARG A 1 68 ? 11.956 -12.739 -25.730 1.00 89.38 68 ARG A O 1
ATOM 591 N N . LYS A 1 69 ? 10.963 -11.800 -27.515 1.00 90.31 69 LYS A N 1
ATOM 592 C CA . LYS A 1 69 ? 10.441 -10.620 -26.800 1.00 90.31 69 LYS A CA 1
ATOM 593 C C . LYS A 1 69 ? 9.453 -11.002 -25.700 1.00 90.31 69 LYS A C 1
ATOM 595 O O . LYS A 1 69 ? 9.531 -10.465 -24.600 1.00 90.31 69 LYS A O 1
ATOM 600 N N . LYS A 1 70 ? 8.574 -11.978 -25.951 1.00 88.19 70 LYS A N 1
ATOM 601 C CA . LYS A 1 70 ? 7.636 -12.505 -24.946 1.00 88.19 70 LYS A CA 1
ATOM 602 C C . LYS A 1 70 ? 8.358 -13.172 -23.772 1.00 88.19 70 LYS A C 1
ATOM 604 O O . LYS A 1 70 ? 7.978 -12.955 -22.622 1.00 88.19 70 LYS A O 1
ATOM 609 N N . LEU A 1 71 ? 9.405 -13.953 -24.047 1.00 89.12 71 LEU A N 1
ATOM 610 C CA . LEU A 1 71 ? 10.244 -14.554 -23.006 1.00 89.12 71 LEU A CA 1
ATOM 611 C C . LEU A 1 71 ? 10.958 -13.482 -22.174 1.00 89.12 71 LEU A C 1
ATOM 613 O O . LEU A 1 71 ? 10.921 -13.559 -20.949 1.00 89.12 71 LEU A O 1
ATOM 617 N N . GLN A 1 72 ? 11.526 -12.459 -22.819 1.00 91.31 72 GLN A N 1
ATOM 618 C CA . GLN A 1 72 ? 12.180 -11.344 -22.128 1.00 91.31 72 GLN A CA 1
ATOM 619 C C . GLN A 1 72 ? 11.194 -10.560 -21.251 1.00 91.31 72 GLN A C 1
ATOM 621 O O . GLN A 1 72 ? 11.460 -10.329 -20.076 1.00 91.31 72 GLN A O 1
ATOM 626 N N . LEU A 1 73 ? 10.012 -10.227 -21.780 1.00 90.00 73 LEU A N 1
ATOM 627 C CA . LEU A 1 73 ? 8.950 -9.561 -21.023 1.00 90.00 73 LEU A CA 1
ATOM 628 C C . LEU A 1 73 ? 8.524 -10.387 -19.797 1.00 90.00 73 LEU A C 1
ATOM 630 O O . LEU A 1 73 ? 8.312 -9.837 -18.719 1.00 90.00 73 LEU A O 1
ATOM 634 N N . THR A 1 74 ? 8.441 -11.712 -19.944 1.00 86.69 74 THR A N 1
ATOM 635 C CA . THR A 1 74 ? 8.123 -12.628 -18.837 1.00 86.69 74 THR A CA 1
ATOM 636 C C . THR A 1 74 ? 9.245 -12.661 -17.798 1.00 86.69 74 THR A C 1
ATOM 638 O O . THR A 1 74 ? 8.968 -12.656 -16.598 1.00 86.69 74 THR A O 1
ATOM 641 N N . ALA A 1 75 ? 10.509 -12.657 -18.231 1.00 88.62 75 ALA A N 1
ATOM 642 C CA . ALA A 1 75 ? 11.660 -12.596 -17.334 1.00 88.62 75 ALA A CA 1
ATOM 643 C C . ALA A 1 75 ? 11.665 -11.290 -16.526 1.00 88.62 75 ALA A C 1
ATOM 645 O O . ALA A 1 75 ? 11.744 -11.340 -15.301 1.00 88.62 75 ALA A O 1
ATOM 646 N N . TYR A 1 76 ? 11.473 -10.145 -17.184 1.00 90.06 76 TYR A N 1
ATOM 647 C CA . TYR A 1 76 ? 11.321 -8.852 -16.517 1.00 90.06 76 TYR A CA 1
ATOM 648 C C . TYR A 1 76 ? 10.151 -8.832 -15.531 1.00 90.06 76 TYR A C 1
ATOM 650 O O . TYR A 1 76 ? 10.277 -8.321 -14.421 1.00 90.06 76 TYR A O 1
ATOM 658 N N . ALA A 1 77 ? 9.019 -9.438 -15.889 1.00 84.19 77 ALA A N 1
ATOM 659 C CA . ALA A 1 77 ? 7.859 -9.471 -15.011 1.00 84.19 77 ALA A CA 1
ATOM 660 C C . ALA A 1 77 ? 8.068 -10.330 -13.753 1.00 84.19 77 ALA A C 1
ATOM 662 O O . ALA A 1 77 ? 7.437 -10.041 -12.742 1.00 84.19 77 ALA A O 1
ATOM 663 N N . THR A 1 78 ? 8.906 -11.369 -13.803 1.00 80.81 78 THR A N 1
ATOM 664 C CA . THR A 1 78 ? 8.990 -12.394 -12.741 1.00 80.81 78 THR A CA 1
ATOM 665 C C . THR A 1 78 ? 10.294 -12.388 -11.951 1.00 80.81 78 THR A C 1
ATOM 667 O O . THR A 1 78 ? 10.332 -12.949 -10.861 1.00 80.81 78 THR A O 1
ATOM 670 N N . ARG A 1 79 ? 11.365 -11.793 -12.489 1.00 85.00 79 ARG A N 1
ATOM 671 C CA . ARG A 1 79 ? 12.719 -11.900 -11.920 1.00 85.00 79 ARG A CA 1
ATOM 672 C C . ARG A 1 79 ? 13.337 -10.574 -11.508 1.00 85.00 79 ARG A C 1
ATOM 674 O O . ARG A 1 79 ? 14.423 -10.604 -10.949 1.00 85.00 79 ARG A O 1
ATOM 681 N N . TYR A 1 80 ? 12.704 -9.442 -11.802 1.00 87.00 80 TYR A N 1
ATOM 682 C CA . TYR A 1 80 ? 13.273 -8.119 -11.543 1.00 87.00 80 TYR A CA 1
ATOM 683 C C . TYR A 1 80 ? 12.525 -7.385 -10.432 1.00 87.00 80 TYR A C 1
ATOM 685 O O . TYR A 1 80 ? 11.304 -7.497 -10.312 1.00 87.00 80 TYR A O 1
ATOM 693 N N . ASP A 1 81 ? 13.273 -6.614 -9.644 1.00 86.12 81 ASP A N 1
ATOM 694 C CA . ASP A 1 81 ? 12.744 -5.738 -8.602 1.00 86.12 81 ASP A CA 1
ATOM 695 C C . ASP A 1 81 ? 12.481 -4.332 -9.157 1.00 86.12 81 ASP A C 1
ATOM 697 O O . ASP A 1 81 ? 13.398 -3.542 -9.371 1.00 86.12 81 ASP A O 1
ATOM 701 N N . TRP A 1 82 ? 11.208 -4.012 -9.382 1.00 88.75 82 TRP A N 1
ATOM 702 C CA . TRP A 1 82 ? 10.780 -2.718 -9.923 1.00 88.75 82 TRP A CA 1
ATOM 703 C C . TRP A 1 82 ? 10.500 -1.661 -8.848 1.00 88.75 82 TRP A C 1
ATOM 705 O O . TRP A 1 82 ? 9.891 -0.625 -9.142 1.00 88.75 82 TRP A O 1
ATOM 715 N N . ARG A 1 83 ? 10.919 -1.900 -7.598 1.00 89.25 83 ARG A N 1
ATOM 716 C CA . ARG A 1 83 ? 10.783 -0.912 -6.528 1.00 89.25 83 ARG A CA 1
ATOM 717 C C . ARG A 1 83 ? 11.671 0.309 -6.772 1.00 89.25 83 ARG A C 1
ATOM 719 O O . ARG A 1 83 ? 12.777 0.188 -7.307 1.00 89.25 83 ARG A O 1
ATOM 726 N N . PRO A 1 84 ? 11.208 1.506 -6.381 1.00 91.19 84 PRO A N 1
ATOM 727 C CA . PRO A 1 84 ? 12.043 2.693 -6.409 1.00 91.19 84 PRO A CA 1
ATOM 728 C C . PRO A 1 84 ? 13.164 2.594 -5.371 1.00 91.19 84 PRO A C 1
ATOM 730 O O . PRO A 1 84 ? 13.074 1.863 -4.381 1.00 91.19 84 PRO A O 1
ATOM 733 N N . LYS A 1 85 ? 14.214 3.387 -5.571 1.00 92.38 85 LYS A N 1
ATOM 734 C CA . LYS A 1 85 ? 15.343 3.490 -4.645 1.00 92.38 85 LYS A CA 1
ATOM 735 C C . LYS A 1 85 ? 15.288 4.816 -3.899 1.00 92.38 85 LYS A C 1
ATOM 737 O O . LYS A 1 85 ? 14.841 5.828 -4.439 1.00 92.38 85 LYS A O 1
ATOM 742 N N . LYS A 1 86 ? 15.768 4.806 -2.657 1.00 94.25 86 LYS A N 1
ATOM 743 C CA . LYS A 1 86 ? 16.026 6.038 -1.910 1.00 94.25 86 LYS A CA 1
ATOM 744 C C . LYS A 1 86 ? 17.146 6.814 -2.601 1.00 94.25 86 LYS A C 1
ATOM 746 O O . LYS A 1 86 ? 18.143 6.221 -3.009 1.00 94.25 86 LYS A O 1
ATOM 751 N N . SER A 1 87 ? 16.958 8.118 -2.745 1.00 93.56 87 SER A N 1
ATOM 752 C CA . SER A 1 87 ? 17.976 9.058 -3.224 1.00 93.56 87 SER A CA 1
ATOM 753 C C . SER A 1 87 ? 18.351 10.035 -2.113 1.00 93.56 87 SER A C 1
ATOM 755 O O . SER A 1 87 ? 17.602 10.166 -1.151 1.00 93.56 87 SER A O 1
ATOM 757 N N . GLY A 1 88 ? 19.469 10.746 -2.263 1.00 91.50 88 GLY A N 1
ATOM 758 C CA . GLY A 1 88 ? 19.933 11.716 -1.267 1.00 91.50 88 GLY A CA 1
ATOM 759 C C . GLY A 1 88 ? 20.926 11.123 -0.271 1.00 91.50 88 GLY A C 1
ATOM 760 O O . GLY A 1 88 ? 21.624 10.163 -0.600 1.00 91.50 88 GLY A O 1
ATOM 761 N N . ASP A 1 89 ? 21.014 11.738 0.904 1.00 90.12 89 ASP A N 1
ATOM 762 C CA . ASP A 1 89 ? 21.891 11.322 2.003 1.00 90.12 89 ASP A CA 1
ATOM 763 C C . ASP A 1 89 ? 21.078 10.767 3.187 1.00 90.12 89 ASP A C 1
ATOM 765 O O . ASP A 1 89 ? 19.853 10.648 3.119 1.00 90.12 89 ASP A O 1
ATOM 769 N N . ASP A 1 90 ? 21.763 10.408 4.275 1.00 84.75 90 ASP A N 1
ATOM 770 C CA . ASP A 1 90 ? 21.135 9.831 5.471 1.00 84.75 90 ASP A CA 1
ATOM 771 C C . ASP A 1 90 ? 20.216 10.819 6.219 1.00 84.75 90 ASP A C 1
ATOM 773 O O . ASP A 1 90 ? 19.461 10.409 7.099 1.00 84.75 90 ASP A O 1
ATOM 777 N N . THR A 1 91 ? 20.270 12.116 5.890 1.00 88.88 91 THR A N 1
ATOM 778 C CA . THR A 1 91 ? 19.468 13.170 6.535 1.00 88.88 91 THR A CA 1
ATOM 779 C C . THR A 1 91 ? 18.266 13.567 5.680 1.00 88.88 91 THR A C 1
ATOM 781 O O . THR A 1 91 ? 17.157 13.717 6.192 1.00 88.88 91 THR A O 1
ATOM 784 N N . PHE A 1 92 ? 18.479 13.728 4.374 1.00 92.75 92 PHE A N 1
ATOM 785 C CA . PHE A 1 92 ? 17.478 14.139 3.400 1.00 92.75 92 PHE A CA 1
ATOM 786 C C . PHE A 1 92 ? 17.350 13.093 2.301 1.00 92.75 92 PHE A C 1
ATOM 788 O O . PHE A 1 92 ? 18.050 13.090 1.286 1.00 92.75 92 PHE A O 1
ATOM 795 N N . VAL A 1 93 ? 16.362 12.239 2.504 1.00 94.94 93 VAL A N 1
ATOM 796 C CA . VAL A 1 93 ? 15.963 11.158 1.625 1.00 94.94 93 VAL A CA 1
ATOM 797 C C . VAL A 1 93 ? 14.900 11.646 0.640 1.00 94.94 93 VAL A C 1
ATOM 799 O O . VAL A 1 93 ? 13.929 12.322 0.993 1.00 94.94 93 VAL A O 1
ATOM 802 N N . GLY A 1 94 ? 15.085 11.282 -0.622 1.00 94.62 94 GLY A N 1
ATOM 803 C CA . GLY A 1 94 ? 14.098 11.377 -1.690 1.00 94.62 94 GLY A CA 1
ATOM 804 C C . GLY A 1 94 ? 13.836 10.011 -2.312 1.00 94.62 94 GLY A C 1
ATOM 805 O O . GLY A 1 94 ? 14.195 8.967 -1.758 1.00 94.62 94 GLY A O 1
ATOM 806 N N . LEU A 1 95 ? 13.202 10.009 -3.480 1.00 95.06 95 LEU A N 1
ATOM 807 C CA . LEU A 1 95 ? 12.816 8.776 -4.155 1.00 95.06 95 LEU A CA 1
ATOM 808 C C . LEU A 1 95 ? 13.071 8.868 -5.657 1.00 95.06 95 LEU A C 1
ATOM 810 O O . LEU A 1 95 ? 12.618 9.816 -6.297 1.00 95.06 95 LEU A O 1
ATOM 814 N N . ILE A 1 96 ? 13.740 7.860 -6.219 1.00 94.56 96 ILE A N 1
ATOM 815 C CA . ILE A 1 96 ? 14.020 7.738 -7.654 1.00 94.56 96 ILE A CA 1
ATOM 816 C C . ILE A 1 96 ? 13.467 6.414 -8.195 1.00 94.56 96 ILE A C 1
ATOM 818 O O . ILE A 1 96 ? 13.569 5.368 -7.549 1.00 94.56 96 ILE A O 1
ATOM 822 N N . SER A 1 97 ? 12.846 6.447 -9.371 1.00 92.94 97 SER A N 1
ATOM 823 C CA . SER A 1 97 ? 12.321 5.248 -10.029 1.00 92.94 97 SER A CA 1
ATOM 824 C C . SER A 1 97 ? 13.450 4.407 -10.659 1.00 92.94 97 SER A C 1
ATOM 826 O O . SER A 1 97 ? 14.546 4.919 -10.910 1.00 92.94 97 SER A O 1
ATOM 828 N N . PRO A 1 98 ? 13.186 3.138 -11.029 1.00 92.31 98 PRO A N 1
ATOM 829 C CA . PRO A 1 98 ? 14.114 2.347 -11.843 1.00 92.31 98 PRO A CA 1
ATOM 830 C C . PRO A 1 98 ? 14.467 2.975 -13.203 1.00 92.31 98 PRO A C 1
ATOM 832 O O . PRO A 1 98 ? 15.508 2.656 -13.769 1.00 92.31 98 PRO A O 1
ATOM 835 N N . THR A 1 99 ? 13.630 3.877 -13.734 1.00 92.50 99 THR A N 1
ATOM 836 C CA . THR A 1 99 ? 13.900 4.600 -14.991 1.00 92.50 99 THR A CA 1
ATOM 837 C C . THR A 1 99 ? 14.819 5.809 -14.806 1.00 92.50 99 THR A C 1
ATOM 839 O O . THR A 1 99 ? 15.193 6.435 -15.797 1.00 92.50 99 THR A O 1
ATOM 842 N N . GLY A 1 100 ? 15.184 6.147 -13.564 1.00 91.88 100 GLY A N 1
ATOM 843 C CA . GLY A 1 100 ? 15.951 7.346 -13.223 1.00 91.88 100 GLY A CA 1
ATOM 844 C C . GLY A 1 100 ? 15.097 8.607 -13.036 1.00 91.88 100 GLY A C 1
ATOM 845 O O . GLY A 1 100 ? 15.645 9.693 -12.876 1.00 91.88 100 GLY A O 1
ATOM 846 N N . GLU A 1 101 ? 13.766 8.493 -13.055 1.00 92.25 101 GLU A N 1
ATOM 847 C CA . GLU A 1 101 ? 12.857 9.613 -12.780 1.00 92.25 101 GLU A CA 1
ATOM 848 C C . GLU A 1 101 ? 12.881 9.959 -11.286 1.00 92.25 101 GLU A C 1
ATOM 850 O O . GLU A 1 101 ? 12.650 9.090 -10.441 1.00 92.25 101 GLU A O 1
ATOM 855 N N . GLN A 1 102 ? 13.110 11.231 -10.951 1.00 93.31 102 GLN A N 1
ATOM 856 C CA . GLN A 1 102 ? 12.972 11.718 -9.578 1.00 93.31 102 GLN A CA 1
ATOM 857 C C . GLN A 1 102 ? 11.483 11.756 -9.198 1.00 93.31 102 GLN A C 1
ATOM 859 O O . GLN A 1 102 ? 10.740 12.618 -9.664 1.00 93.31 102 GLN A O 1
ATOM 864 N N . LEU A 1 103 ? 11.051 10.823 -8.349 1.00 93.50 103 LEU A N 1
ATOM 865 C CA . LEU A 1 103 ? 9.667 10.698 -7.883 1.00 93.50 103 LEU A CA 1
ATOM 866 C C . LEU A 1 103 ? 9.356 11.644 -6.719 1.00 93.50 103 LEU A C 1
ATOM 868 O O . LEU A 1 103 ? 8.262 12.194 -6.651 1.00 93.50 103 LEU A O 1
ATOM 872 N N . LEU A 1 104 ? 10.314 11.836 -5.810 1.00 95.12 104 LEU A N 1
ATOM 873 C CA . LEU A 1 104 ? 10.226 12.788 -4.701 1.00 95.12 104 LEU A CA 1
ATOM 874 C C . LEU A 1 104 ? 11.539 13.545 -4.531 1.00 95.12 104 LEU A C 1
ATOM 876 O O . LEU A 1 104 ? 12.586 12.914 -4.657 1.00 95.12 104 LEU A O 1
ATOM 880 N N . PRO A 1 105 ? 11.520 14.836 -4.164 1.00 94.25 105 PRO A N 1
ATOM 881 C CA . PRO A 1 105 ? 12.739 15.561 -3.821 1.00 94.25 105 PRO A CA 1
ATOM 882 C C . PRO A 1 105 ? 13.415 14.980 -2.568 1.00 94.25 105 PRO A C 1
ATOM 884 O O . PRO A 1 105 ? 12.764 14.363 -1.724 1.00 94.25 105 PRO A O 1
ATOM 887 N N . ASN A 1 106 ? 14.723 15.216 -2.437 1.00 95.56 106 ASN A N 1
ATOM 888 C CA . ASN A 1 106 ? 15.503 14.864 -1.248 1.00 95.56 106 ASN A CA 1
ATOM 889 C C . ASN A 1 106 ? 15.168 15.847 -0.117 1.00 95.56 106 ASN A C 1
ATOM 891 O O . ASN A 1 106 ? 15.827 16.873 0.044 1.00 95.56 106 ASN A O 1
ATOM 895 N N . SER A 1 107 ? 14.065 15.608 0.590 1.00 93.88 107 SER A N 1
ATOM 896 C CA . SER A 1 107 ? 13.522 16.558 1.578 1.00 93.88 107 SER A CA 1
ATOM 897 C C . SER A 1 107 ? 12.869 15.890 2.787 1.00 93.88 107 SER A C 1
ATOM 899 O O . SER A 1 107 ? 12.336 16.587 3.646 1.00 93.88 107 SER A O 1
ATOM 901 N N . PHE A 1 108 ? 12.898 14.560 2.869 1.00 95.81 108 PHE A N 1
ATOM 902 C CA . PHE A 1 108 ? 12.246 13.790 3.926 1.00 95.81 108 PHE A CA 1
ATOM 903 C C . PHE A 1 108 ? 13.288 13.028 4.740 1.00 95.81 108 PHE A C 1
ATOM 905 O O . PHE A 1 108 ? 14.305 12.621 4.200 1.00 95.81 108 PHE A O 1
ATOM 912 N N . ALA A 1 109 ? 13.034 12.771 6.018 1.00 95.38 109 ALA A N 1
ATOM 913 C CA . ALA A 1 109 ? 13.907 11.904 6.811 1.00 95.38 109 ALA A CA 1
ATOM 914 C C . ALA A 1 109 ? 13.761 10.431 6.393 1.00 95.38 109 ALA A C 1
ATOM 916 O O . ALA A 1 109 ? 14.705 9.647 6.451 1.00 95.38 109 ALA A O 1
ATOM 917 N N . ASN A 1 110 ? 12.559 10.027 5.967 1.00 94.62 110 ASN A N 1
ATOM 918 C CA . ASN A 1 110 ? 12.307 8.675 5.479 1.00 94.62 110 ASN A CA 1
ATOM 919 C C . ASN A 1 110 ? 11.166 8.652 4.455 1.00 94.62 110 ASN A C 1
ATOM 921 O O . ASN A 1 110 ? 10.282 9.508 4.466 1.00 94.62 110 ASN A O 1
ATOM 925 N N . VAL A 1 111 ? 11.173 7.647 3.582 1.00 94.06 111 VAL A N 1
ATOM 926 C CA . VAL A 1 111 ? 10.167 7.442 2.534 1.00 94.06 111 VAL A CA 1
ATOM 927 C C . VAL A 1 111 ? 9.813 5.962 2.433 1.00 94.06 111 VAL A C 1
ATOM 929 O O . VAL A 1 111 ? 10.682 5.092 2.551 1.00 94.06 111 VAL A O 1
ATOM 932 N N . PHE A 1 112 ? 8.537 5.671 2.199 1.00 90.75 112 PHE A N 1
ATOM 933 C CA . PHE A 1 112 ? 8.067 4.316 1.937 1.00 90.75 112 PHE A CA 1
ATOM 934 C C . PHE A 1 112 ? 8.453 3.869 0.522 1.00 90.75 112 PHE A C 1
ATOM 936 O O . PHE A 1 112 ? 8.186 4.570 -0.453 1.00 90.75 112 PHE A O 1
ATOM 943 N N . THR A 1 113 ? 9.059 2.687 0.400 1.00 87.25 113 THR A N 1
ATOM 944 C CA . THR A 1 113 ? 9.604 2.176 -0.873 1.00 87.25 113 THR A CA 1
ATOM 945 C C . THR A 1 113 ? 9.007 0.844 -1.324 1.00 87.25 113 THR A C 1
ATOM 947 O O . THR A 1 113 ? 9.356 0.355 -2.396 1.00 87.25 113 THR A O 1
ATOM 950 N N . GLN A 1 114 ? 8.111 0.235 -0.540 1.00 86.50 114 GLN A N 1
ATOM 951 C CA . GLN A 1 114 ? 7.547 -1.082 -0.853 1.00 86.50 114 GLN A CA 1
ATOM 952 C C . GLN A 1 114 ? 6.404 -0.970 -1.874 1.00 86.50 114 GLN A C 1
ATOM 954 O O . GLN A 1 114 ? 5.243 -1.219 -1.550 1.00 86.50 114 GLN A O 1
ATOM 959 N N . PHE A 1 115 ? 6.726 -0.559 -3.109 1.00 83.31 115 PHE A N 1
ATOM 960 C CA . PHE A 1 115 ? 5.796 -0.490 -4.241 1.00 83.31 115 PHE A CA 1
ATOM 961 C C . PHE A 1 115 ? 6.468 -0.641 -5.609 1.00 83.31 115 PHE A C 1
ATOM 963 O O . PHE A 1 115 ? 7.613 -0.253 -5.784 1.00 83.31 115 PHE A O 1
ATOM 970 N N . ASP A 1 116 ? 5.739 -1.163 -6.599 1.00 84.31 116 ASP A N 1
ATOM 971 C CA . ASP A 1 116 ? 6.209 -1.274 -7.986 1.00 84.31 116 ASP A CA 1
ATOM 972 C C . ASP A 1 116 ? 6.065 0.081 -8.697 1.00 84.31 116 ASP A C 1
ATOM 974 O O . ASP A 1 116 ? 4.950 0.534 -8.968 1.00 84.31 116 ASP A O 1
ATOM 978 N N . ALA A 1 117 ? 7.186 0.741 -8.996 1.00 85.25 117 ALA A N 1
ATOM 979 C CA . ALA A 1 117 ? 7.189 2.074 -9.598 1.00 85.25 117 ALA A CA 1
ATOM 980 C C . ALA A 1 117 ? 6.851 2.081 -11.100 1.00 85.25 117 ALA A C 1
ATOM 982 O O . ALA A 1 117 ? 6.650 3.159 -11.659 1.00 85.25 117 ALA A O 1
ATOM 983 N N . ILE A 1 118 ? 6.789 0.914 -11.757 1.00 83.38 118 ILE A N 1
ATOM 984 C CA . ILE A 1 118 ? 6.524 0.800 -13.198 1.00 83.38 118 ILE A CA 1
ATOM 985 C C . ILE A 1 118 ? 5.096 0.324 -13.465 1.00 83.38 118 ILE A C 1
ATOM 987 O O . ILE A 1 118 ? 4.370 0.945 -14.237 1.00 83.38 118 ILE A O 1
ATOM 991 N N . ASN A 1 119 ? 4.686 -0.791 -12.860 1.00 80.94 119 ASN A N 1
ATOM 992 C CA . ASN A 1 119 ? 3.414 -1.443 -13.185 1.00 80.94 119 ASN A CA 1
ATOM 993 C C . ASN A 1 119 ? 2.250 -0.976 -12.298 1.00 80.94 119 ASN A C 1
ATOM 995 O O . ASN A 1 119 ? 1.097 -1.207 -12.652 1.00 80.94 119 ASN A O 1
ATOM 999 N N . GLY A 1 120 ? 2.538 -0.363 -11.147 1.00 76.19 120 GLY A N 1
ATOM 1000 C CA . GLY A 1 120 ? 1.537 -0.049 -10.126 1.00 76.19 120 GLY A CA 1
ATOM 1001 C C . GLY A 1 120 ? 1.950 1.121 -9.241 1.00 76.19 120 GLY A C 1
ATOM 1002 O O . GLY A 1 120 ? 1.890 1.008 -8.015 1.00 76.19 120 GLY A O 1
ATOM 1003 N N . LYS A 1 121 ? 2.399 2.222 -9.868 1.00 81.50 121 LYS A N 1
ATOM 1004 C CA . LYS A 1 121 ? 2.789 3.456 -9.173 1.00 81.50 121 LYS A CA 1
ATOM 1005 C C . LYS A 1 121 ? 1.585 3.970 -8.360 1.00 81.50 121 LYS A C 1
ATOM 1007 O O . LYS A 1 121 ? 0.553 4.260 -8.965 1.00 81.50 121 LYS A O 1
ATOM 1012 N N . PRO A 1 122 ? 1.686 4.057 -7.022 1.00 86.75 122 PRO A N 1
ATOM 1013 C CA . PRO A 1 122 ? 0.595 4.542 -6.186 1.00 86.75 122 PRO A CA 1
ATOM 1014 C C . PRO A 1 122 ? 0.399 6.052 -6.358 1.00 86.75 122 PRO A C 1
ATOM 1016 O O . PRO A 1 122 ? 1.328 6.773 -6.719 1.00 86.75 122 PRO A O 1
ATOM 1019 N N . GLU A 1 123 ? -0.800 6.538 -6.043 1.00 88.31 123 GLU A N 1
ATOM 1020 C CA . GLU A 1 123 ? -1.108 7.976 -6.079 1.00 88.31 123 GLU A CA 1
ATOM 1021 C C . GLU A 1 123 ? -0.442 8.732 -4.926 1.00 88.31 123 GLU A C 1
ATOM 1023 O O . GLU A 1 123 ? 0.075 9.836 -5.104 1.00 88.31 123 GLU A O 1
ATOM 1028 N N . PHE A 1 124 ? -0.433 8.114 -3.741 1.00 92.12 124 PHE A N 1
ATOM 1029 C CA . PHE A 1 124 ? 0.128 8.674 -2.518 1.00 92.12 124 PHE A CA 1
ATOM 1030 C C . PHE A 1 124 ? 1.129 7.712 -1.894 1.00 92.12 124 PHE A C 1
ATOM 1032 O O . PHE A 1 124 ? 0.958 6.493 -1.949 1.00 92.12 124 PHE A O 1
ATOM 1039 N N . ILE A 1 125 ? 2.150 8.270 -1.254 1.00 93.19 125 ILE A N 1
ATOM 1040 C CA . ILE A 1 125 ? 3.167 7.512 -0.535 1.00 93.19 125 ILE A CA 1
ATOM 1041 C C . ILE A 1 125 ? 3.405 8.086 0.863 1.00 93.19 125 ILE A C 1
ATOM 1043 O O . ILE A 1 125 ? 3.423 9.310 1.033 1.00 93.19 125 ILE A O 1
ATOM 1047 N N . PRO A 1 126 ? 3.609 7.219 1.869 1.00 95.69 126 PRO A N 1
ATOM 1048 C CA . PRO A 1 126 ? 4.052 7.658 3.181 1.00 95.69 126 PRO A CA 1
ATOM 1049 C C . PRO A 1 126 ? 5.463 8.248 3.145 1.00 95.69 126 PRO A C 1
ATOM 1051 O O . PRO A 1 126 ? 6.392 7.661 2.580 1.00 95.69 126 PRO A O 1
ATOM 1054 N N . VAL A 1 127 ? 5.622 9.386 3.808 1.00 96.75 127 VAL A N 1
ATOM 1055 C CA . VAL A 1 127 ? 6.900 10.065 4.036 1.00 96.75 127 VAL A CA 1
ATOM 1056 C C . VAL A 1 127 ? 6.994 10.496 5.496 1.00 96.75 127 VAL A C 1
ATOM 1058 O O . VAL A 1 127 ? 5.972 10.721 6.144 1.00 96.75 127 VAL A O 1
ATOM 1061 N N . SER A 1 128 ? 8.208 10.636 6.014 1.00 95.94 128 SER A N 1
ATOM 1062 C CA . SER A 1 128 ? 8.463 11.093 7.380 1.00 95.94 128 SER A CA 1
ATOM 1063 C C . SER A 1 128 ? 9.385 12.303 7.392 1.00 95.94 128 SER A C 1
ATOM 1065 O O . SER A 1 128 ? 10.328 12.381 6.605 1.00 95.94 128 SER A O 1
ATOM 1067 N N . ASN A 1 129 ? 9.133 13.229 8.314 1.00 95.56 129 ASN A N 1
ATOM 1068 C CA . ASN A 1 129 ? 10.030 14.342 8.626 1.00 95.56 129 ASN A CA 1
ATOM 1069 C C . ASN A 1 129 ? 11.011 14.017 9.774 1.00 95.56 129 ASN A C 1
ATOM 1071 O O . ASN A 1 129 ? 11.757 14.895 10.189 1.00 95.56 129 ASN A O 1
ATOM 1075 N N . GLY A 1 130 ? 11.002 12.782 10.289 1.00 93.31 130 GLY A N 1
ATOM 1076 C CA . GLY A 1 130 ? 11.829 12.324 11.412 1.00 93.31 130 GLY A CA 1
ATOM 1077 C C . GLY A 1 130 ? 11.087 12.293 12.750 1.00 93.31 130 GLY A C 1
ATOM 1078 O O . GLY A 1 130 ? 11.463 11.521 13.626 1.00 93.31 130 GLY A O 1
ATOM 1079 N N . GLU A 1 131 ? 10.005 13.061 12.883 1.00 94.56 131 GLU A N 1
ATOM 1080 C CA . GLU A 1 131 ? 9.173 13.113 14.094 1.00 94.56 131 GLU A CA 1
ATOM 1081 C C . GLU A 1 131 ? 7.822 12.425 13.888 1.00 94.56 131 GLU A C 1
ATOM 1083 O O . GLU A 1 131 ? 7.330 11.720 14.763 1.00 94.56 131 GLU A O 1
ATOM 1088 N N . ALA A 1 132 ? 7.228 12.606 12.711 1.00 96.00 132 ALA A N 1
ATOM 1089 C CA . ALA A 1 132 ? 5.941 12.042 12.349 1.00 96.00 132 ALA A CA 1
ATOM 1090 C C . ALA A 1 132 ? 5.907 11.646 10.868 1.00 96.00 132 ALA A C 1
ATOM 1092 O O . ALA A 1 132 ? 6.796 11.962 10.068 1.00 96.00 132 ALA A O 1
ATOM 1093 N N . TRP A 1 133 ? 4.854 10.927 10.502 1.00 97.56 133 TRP A N 1
ATOM 1094 C CA . TRP A 1 133 ? 4.544 10.505 9.146 1.00 97.56 133 TRP A CA 1
ATOM 1095 C C . TRP A 1 133 ? 3.413 11.345 8.550 1.00 97.56 133 TRP A C 1
ATOM 1097 O O . TRP A 1 133 ? 2.514 11.819 9.252 1.00 97.56 133 TRP A O 1
ATOM 1107 N N . GLY A 1 134 ? 3.454 11.485 7.229 1.00 96.75 134 GLY A N 1
ATOM 1108 C CA . GLY A 1 134 ? 2.428 12.096 6.391 1.00 96.75 134 GLY A CA 1
ATOM 1109 C C . GLY A 1 134 ? 2.344 11.401 5.030 1.00 96.75 134 GLY A C 1
ATOM 1110 O O . GLY A 1 134 ? 3.119 10.489 4.735 1.00 96.75 134 GLY A O 1
ATOM 1111 N N . LEU A 1 135 ? 1.395 11.819 4.195 1.00 96.56 135 LEU A N 1
ATOM 1112 C CA . LEU A 1 135 ? 1.206 11.308 2.836 1.00 96.56 135 LEU A CA 1
ATOM 1113 C C . LEU A 1 135 ? 1.526 12.394 1.812 1.00 96.56 135 LEU A C 1
ATOM 1115 O O . LEU A 1 135 ? 0.999 13.502 1.893 1.00 96.56 135 LEU A O 1
ATOM 1119 N N . VAL A 1 136 ? 2.347 12.060 0.820 1.00 95.00 136 VAL A N 1
ATOM 1120 C CA . VAL A 1 136 ? 2.671 12.928 -0.320 1.00 95.00 136 VAL A CA 1
ATOM 1121 C C . VAL A 1 136 ? 2.160 12.289 -1.603 1.00 95.00 136 VAL A C 1
ATOM 1123 O O . VAL A 1 136 ? 2.245 11.076 -1.779 1.00 95.00 136 VAL A O 1
ATOM 1126 N N . SER A 1 137 ? 1.627 13.108 -2.502 1.00 91.75 137 SER A N 1
ATOM 1127 C CA . SER A 1 137 ? 1.249 12.693 -3.851 1.00 91.75 137 SER A CA 1
ATOM 1128 C C . SER A 1 137 ? 2.463 12.543 -4.762 1.00 91.75 137 SER A C 1
ATOM 1130 O O . SER A 1 137 ? 3.378 13.365 -4.741 1.00 91.75 137 SER A O 1
ATOM 1132 N N . LEU A 1 138 ? 2.448 11.513 -5.610 1.00 87.19 138 LEU A N 1
ATOM 1133 C CA . LEU A 1 138 ? 3.461 11.296 -6.651 1.00 87.19 138 LEU A CA 1
ATOM 1134 C C . LEU A 1 138 ? 3.169 12.072 -7.951 1.00 87.19 138 LEU A C 1
ATOM 1136 O O . LEU A 1 138 ? 3.609 11.670 -9.035 1.00 87.19 138 LEU A O 1
ATOM 1140 N N . THR A 1 139 ? 2.419 13.173 -7.855 1.00 83.88 139 THR A N 1
ATOM 1141 C CA . THR A 1 139 ? 2.210 14.114 -8.960 1.00 83.88 139 THR A CA 1
ATOM 1142 C C . THR A 1 139 ? 3.493 14.880 -9.272 1.00 83.88 139 THR A C 1
ATOM 1144 O O . THR A 1 139 ? 4.447 14.882 -8.498 1.00 83.88 139 THR A O 1
ATOM 1147 N N . SER A 1 140 ? 3.519 15.565 -10.415 1.00 81.75 140 SER A N 1
ATOM 1148 C CA . SER A 1 140 ? 4.578 16.519 -10.743 1.00 81.75 140 SER A CA 1
ATOM 1149 C C . SER A 1 140 ? 3.972 17.928 -10.800 1.00 81.75 140 SER A C 1
ATOM 1151 O O . SER A 1 140 ? 3.189 18.195 -11.715 1.00 81.75 140 SER A O 1
ATOM 1153 N N . PRO A 1 141 ? 4.266 18.820 -9.835 1.00 86.69 141 PRO A N 1
ATOM 1154 C CA . PRO A 1 141 ? 5.123 18.616 -8.660 1.00 86.69 141 PRO A CA 1
ATOM 1155 C C . PRO A 1 141 ? 4.464 17.746 -7.563 1.00 86.69 141 PRO A C 1
ATOM 1157 O O . PRO A 1 141 ? 3.232 17.663 -7.519 1.00 86.69 141 PRO A O 1
ATOM 1160 N N . PRO A 1 142 ? 5.254 17.124 -6.662 1.00 90.50 142 PRO A N 1
ATOM 1161 C CA . PRO A 1 142 ? 4.722 16.418 -5.495 1.00 90.50 142 PRO A CA 1
ATOM 1162 C C . PRO A 1 142 ? 4.041 17.379 -4.517 1.00 90.50 142 PRO A C 1
ATOM 1164 O O . PRO A 1 142 ? 4.555 18.467 -4.252 1.00 90.50 142 PRO A O 1
ATOM 1167 N N . VAL A 1 143 ? 2.904 16.970 -3.950 1.00 90.94 143 VAL A N 1
ATOM 1168 C CA . VAL A 1 143 ? 2.132 17.772 -2.984 1.00 90.94 143 VAL A CA 1
ATOM 1169 C C . VAL A 1 143 ? 1.898 16.978 -1.704 1.00 90.94 143 VAL A C 1
ATOM 1171 O O . VAL A 1 143 ? 1.436 15.837 -1.759 1.00 90.94 143 VAL A O 1
ATOM 1174 N N . LEU A 1 144 ? 2.190 17.586 -0.552 1.00 93.31 144 LEU A N 1
ATOM 1175 C CA . LEU A 1 144 ? 1.863 17.034 0.762 1.00 93.31 144 LEU A CA 1
ATOM 1176 C C . LEU A 1 144 ? 0.341 17.055 0.968 1.00 93.31 144 LEU A C 1
ATOM 1178 O O . LEU A 1 144 ? -0.284 18.110 0.926 1.00 93.31 144 LEU A O 1
ATOM 1182 N N . MET A 1 145 ? -0.246 15.878 1.169 1.00 93.62 145 MET A N 1
ATOM 1183 C CA . MET A 1 145 ? -1.697 15.670 1.256 1.00 93.62 145 MET A CA 1
ATOM 1184 C C . MET A 1 145 ? -2.214 15.667 2.691 1.00 93.62 145 MET A C 1
ATOM 1186 O O . MET A 1 145 ? -3.405 15.867 2.923 1.00 93.62 145 MET A O 1
ATOM 1190 N N . THR A 1 146 ? -1.334 15.409 3.655 1.00 93.25 146 THR A N 1
ATOM 1191 C CA . THR A 1 146 ? -1.651 15.429 5.082 1.00 93.25 146 THR A CA 1
ATOM 1192 C C . THR A 1 146 ? -0.527 16.100 5.847 1.00 93.25 146 THR A C 1
ATOM 1194 O O . THR A 1 146 ? 0.636 15.930 5.491 1.00 93.25 146 THR A O 1
ATOM 1197 N N . ASP A 1 147 ? -0.851 16.745 6.962 1.00 93.38 147 ASP A N 1
ATOM 1198 C CA . ASP A 1 147 ? 0.169 17.175 7.918 1.00 93.38 147 ASP A CA 1
ATOM 1199 C C . ASP A 1 147 ? 0.990 15.980 8.436 1.00 93.38 147 ASP A C 1
ATOM 1201 O O . ASP A 1 147 ? 0.517 14.834 8.450 1.00 93.38 147 ASP A O 1
ATOM 1205 N N . PHE A 1 148 ? 2.212 16.257 8.892 1.00 95.94 148 PHE A N 1
ATOM 1206 C CA . PHE A 1 148 ? 3.041 15.296 9.617 1.00 95.94 148 PHE A CA 1
ATOM 1207 C C . PHE A 1 148 ? 2.514 15.150 11.045 1.00 95.94 148 PHE A C 1
ATOM 1209 O O . PHE A 1 148 ? 2.891 15.908 11.933 1.00 95.94 148 PHE A O 1
ATOM 1216 N N . LYS A 1 149 ? 1.599 14.202 11.249 1.00 94.69 149 LYS A N 1
ATOM 1217 C CA . LYS A 1 149 ? 0.929 13.993 12.547 1.00 94.69 149 LYS A CA 1
ATOM 1218 C C . LYS A 1 149 ? 0.730 12.532 12.934 1.00 94.69 149 LYS A C 1
ATOM 1220 O O . LYS A 1 149 ? 0.217 12.247 14.012 1.00 94.69 149 LYS A O 1
ATOM 1225 N N . TYR A 1 150 ? 1.063 11.607 12.040 1.00 96.44 150 TYR A N 1
ATOM 1226 C CA . TYR A 1 150 ? 0.847 10.189 12.282 1.00 96.44 150 TYR A CA 1
ATOM 1227 C C . TYR A 1 150 ? 2.095 9.565 12.895 1.00 96.44 150 TYR A C 1
ATOM 1229 O O . TYR A 1 150 ? 3.201 9.806 12.420 1.00 96.44 150 TYR A O 1
ATOM 1237 N N . ASN A 1 151 ? 1.923 8.723 13.912 1.00 95.19 151 ASN A N 1
ATOM 1238 C CA . ASN A 1 151 ? 3.030 7.943 14.467 1.00 95.19 151 ASN A CA 1
ATOM 1239 C C . ASN A 1 151 ? 3.506 6.869 13.473 1.00 95.19 151 ASN A C 1
ATOM 1241 O O . ASN A 1 151 ? 4.694 6.580 13.372 1.00 95.19 151 ASN A O 1
ATOM 1245 N N . ALA A 1 152 ? 2.572 6.308 12.702 1.00 94.12 152 ALA A N 1
ATOM 1246 C CA . ALA A 1 152 ? 2.844 5.312 11.676 1.00 94.12 152 ALA A CA 1
ATOM 1247 C C . ALA A 1 152 ? 1.788 5.363 10.566 1.00 94.12 152 ALA A C 1
ATOM 1249 O O . ALA A 1 152 ? 0.630 5.719 10.804 1.00 94.12 152 ALA A O 1
ATOM 1250 N N . ILE A 1 153 ? 2.184 4.979 9.350 1.00 94.62 153 ILE A N 1
ATOM 1251 C CA . ILE A 1 153 ? 1.281 4.803 8.209 1.00 94.62 153 ILE A CA 1
ATOM 1252 C C . ILE A 1 153 ? 1.624 3.492 7.505 1.00 94.62 153 ILE A C 1
ATOM 1254 O O . ILE A 1 153 ? 2.768 3.281 7.107 1.00 94.62 153 ILE A O 1
ATOM 1258 N N . ILE A 1 154 ? 0.620 2.642 7.306 1.00 92.31 154 ILE A N 1
ATOM 1259 C CA . ILE A 1 154 ? 0.742 1.337 6.654 1.00 92.31 154 ILE A CA 1
ATOM 1260 C C . ILE A 1 154 ? -0.207 1.318 5.447 1.00 92.31 154 ILE A C 1
ATOM 1262 O O . ILE A 1 154 ? -1.426 1.266 5.626 1.00 92.31 154 ILE A O 1
ATOM 1266 N N . PRO A 1 155 ? 0.315 1.401 4.213 1.00 89.50 155 PRO A N 1
ATOM 1267 C CA . PRO A 1 155 ? -0.486 1.195 3.009 1.00 89.50 155 PRO A CA 1
ATOM 1268 C C . PRO A 1 155 ? -1.111 -0.207 2.921 1.00 89.50 155 PRO A C 1
ATOM 1270 O O . PRO A 1 155 ? -0.498 -1.214 3.262 1.00 89.50 155 PRO A O 1
ATOM 1273 N N . GLU A 1 156 ? -2.328 -0.295 2.397 1.00 86.31 156 GLU A N 1
ATOM 1274 C CA . GLU A 1 156 ? -2.937 -1.567 2.009 1.00 86.31 156 GLU A CA 1
ATOM 1275 C C . GLU A 1 156 ? -2.150 -2.204 0.852 1.00 86.31 156 GLU A C 1
ATOM 1277 O O . GLU A 1 156 ? -1.728 -1.511 -0.070 1.00 86.31 156 GLU A O 1
ATOM 1282 N N . ARG A 1 157 ? -1.867 -3.509 0.919 1.00 74.00 157 ARG A N 1
ATOM 1283 C CA . ARG A 1 157 ? -0.832 -4.129 0.075 1.00 74.00 157 ARG A CA 1
ATOM 1284 C C . ARG A 1 157 ? -1.203 -4.230 -1.414 1.00 74.00 157 ARG A C 1
ATOM 1286 O O . ARG A 1 157 ? -0.304 -4.118 -2.248 1.00 74.00 157 ARG A O 1
ATOM 1293 N N . TRP A 1 158 ? -2.476 -4.414 -1.767 1.00 68.25 158 TRP A N 1
ATOM 1294 C CA . TRP A 1 158 ? -2.899 -4.744 -3.132 1.00 68.25 158 TRP A CA 1
ATOM 1295 C C . TRP A 1 158 ? -3.184 -3.515 -3.974 1.00 68.25 158 TRP A C 1
ATOM 1297 O O . TRP A 1 158 ? -2.415 -3.166 -4.872 1.00 68.25 158 TRP A O 1
ATOM 1307 N N . GLU A 1 159 ? -4.313 -2.870 -3.705 1.00 68.31 159 GLU A N 1
ATOM 1308 C CA . GLU A 1 159 ? -4.785 -1.747 -4.501 1.00 68.31 159 GLU A CA 1
ATOM 1309 C C . GLU A 1 159 ? -4.179 -0.429 -4.013 1.00 68.31 159 GLU A C 1
ATOM 1311 O O . GLU A 1 159 ? -4.235 0.573 -4.730 1.00 68.31 159 GLU A O 1
ATOM 1316 N N . ARG A 1 160 ? -3.589 -0.434 -2.807 1.00 74.44 160 ARG A N 1
ATOM 1317 C CA . ARG A 1 160 ? -3.104 0.748 -2.080 1.00 74.44 160 ARG A CA 1
ATOM 1318 C C . ARG A 1 160 ? -4.152 1.850 -2.040 1.00 74.44 160 ARG A C 1
ATOM 1320 O O . ARG A 1 160 ? -3.833 3.038 -2.096 1.00 74.44 160 ARG A O 1
ATOM 1327 N N . LYS A 1 161 ? -5.422 1.452 -1.956 1.00 83.12 161 LYS A N 1
ATOM 1328 C CA . LYS A 1 161 ? -6.542 2.391 -1.860 1.00 83.12 161 LYS A CA 1
ATOM 1329 C C . LYS A 1 161 ? -6.856 2.739 -0.422 1.00 83.12 161 LYS A C 1
ATOM 1331 O O . LYS A 1 161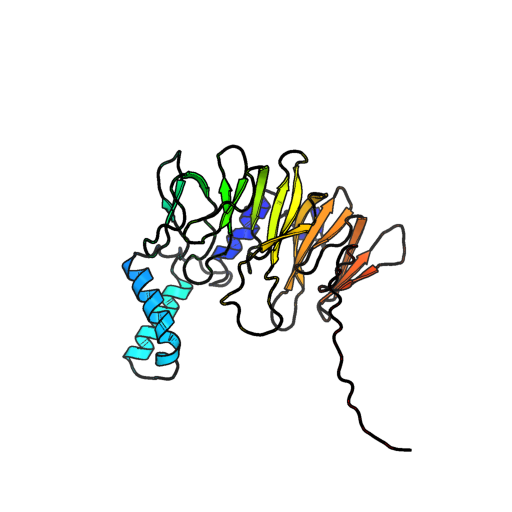 ? -7.539 3.735 -0.207 1.00 83.12 161 LYS A O 1
ATOM 1336 N N . ILE A 1 162 ? -6.354 1.967 0.540 1.00 91.25 162 ILE A N 1
ATOM 1337 C CA . ILE A 1 162 ? -6.481 2.242 1.969 1.00 91.25 162 ILE A CA 1
ATOM 1338 C C . ILE A 1 162 ? -5.101 2.507 2.578 1.00 91.25 162 ILE A C 1
ATOM 1340 O O . ILE A 1 162 ? -4.115 1.863 2.231 1.00 91.25 162 ILE A O 1
ATOM 1344 N N . PHE A 1 163 ? -5.037 3.447 3.515 1.00 94.06 163 PHE A N 1
ATOM 1345 C CA . PHE A 1 163 ? -3.892 3.656 4.396 1.00 94.06 163 PHE A CA 1
ATOM 1346 C C . PHE A 1 163 ? -4.350 3.508 5.839 1.00 94.06 163 PHE A C 1
ATOM 1348 O O . PHE A 1 163 ? -5.214 4.262 6.293 1.00 94.06 163 PHE A O 1
ATOM 1355 N N . PHE A 1 164 ? -3.755 2.574 6.572 1.00 95.19 164 PHE A N 1
ATOM 1356 C CA . PHE A 1 164 ? -3.917 2.505 8.017 1.00 95.19 164 PHE A CA 1
ATOM 1357 C C . PHE A 1 164 ? -3.017 3.552 8.648 1.00 95.19 164 PHE A C 1
ATOM 1359 O O . PHE A 1 164 ? -1.816 3.584 8.385 1.00 95.19 164 PHE A O 1
ATOM 1366 N N . VAL A 1 165 ? -3.600 4.432 9.451 1.00 96.38 165 VAL A N 1
ATOM 1367 C CA . VAL A 1 165 ? -2.885 5.556 10.058 1.00 96.38 165 VAL A CA 1
ATOM 1368 C C . VAL A 1 165 ? -2.988 5.463 11.567 1.00 96.38 165 VAL A C 1
ATOM 1370 O O . VAL A 1 165 ? -4.085 5.295 12.099 1.00 96.38 165 VAL A O 1
ATOM 1373 N N . GLN A 1 166 ? -1.856 5.568 12.252 1.00 96.44 166 GLN A N 1
ATOM 1374 C CA . GLN A 1 166 ? -1.820 5.652 1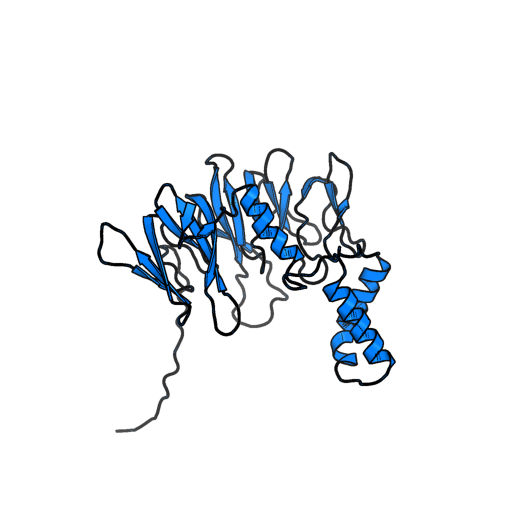3.702 1.00 96.44 166 GLN A CA 1
ATOM 1375 C C . GLN A 1 166 ? -1.734 7.115 14.110 1.00 96.44 166 GLN A C 1
ATOM 1377 O O . GLN A 1 166 ? -0.799 7.823 13.736 1.00 96.44 166 GLN A O 1
ATOM 1382 N N . ASP A 1 167 ? -2.723 7.567 14.863 1.00 94.44 167 ASP A N 1
ATOM 1383 C CA . ASP A 1 167 ? -2.761 8.924 15.387 1.00 94.44 167 ASP A CA 1
ATOM 1384 C C . ASP A 1 167 ? -1.608 9.169 16.375 1.00 94.44 167 ASP A C 1
ATOM 1386 O O . ASP A 1 167 ? -1.328 8.323 17.225 1.00 94.44 167 ASP A O 1
ATOM 1390 N N . GLY A 1 168 ? -0.927 10.311 16.242 1.00 91.00 168 GLY A N 1
ATOM 1391 C CA . GLY A 1 168 ? 0.256 10.636 17.043 1.00 91.00 168 GLY A CA 1
ATOM 1392 C C . GLY A 1 168 ? -0.032 10.843 18.531 1.00 91.00 168 GLY A C 1
ATOM 1393 O O . GLY A 1 168 ? 0.823 10.550 19.360 1.00 91.00 168 GLY A O 1
ATOM 1394 N N . GLU A 1 169 ? -1.235 11.305 18.883 1.00 91.06 169 GLU A N 1
ATOM 1395 C CA . GLU A 1 169 ? -1.599 11.605 20.273 1.00 91.06 169 GLU A CA 1
ATOM 1396 C C . GLU A 1 169 ? -2.220 10.395 20.976 1.00 91.06 169 GLU A C 1
ATOM 1398 O O . GLU A 1 169 ? -1.835 10.024 22.084 1.00 91.06 169 GLU A O 1
ATOM 1403 N N . THR A 1 170 ? -3.209 9.771 20.338 1.00 93.31 170 THR A N 1
ATOM 1404 C CA . THR A 1 170 ? -4.001 8.691 20.941 1.00 93.31 170 THR A CA 1
ATOM 1405 C C . THR A 1 170 ? -3.395 7.306 20.733 1.00 93.31 170 THR A C 1
ATOM 1407 O O . THR A 1 170 ? -3.815 6.354 21.399 1.00 93.31 170 THR A O 1
ATOM 1410 N N . LEU A 1 171 ? -2.444 7.176 19.797 1.00 93.88 171 LEU A N 1
ATOM 1411 C CA . LEU A 1 171 ? -1.845 5.917 19.340 1.00 93.88 171 LEU A CA 1
ATOM 1412 C C . LEU A 1 171 ? -2.864 4.901 18.796 1.00 93.88 171 LEU A C 1
ATOM 1414 O O . LEU A 1 171 ? -2.544 3.721 18.634 1.00 93.88 171 LEU A O 1
ATOM 1418 N N . LYS A 1 172 ? -4.090 5.347 18.499 1.00 96.00 172 LYS A N 1
ATOM 1419 C CA . LYS A 1 172 ? -5.135 4.519 17.897 1.00 96.00 172 LYS A CA 1
ATOM 1420 C C . LYS A 1 172 ? -4.997 4.494 16.385 1.00 96.00 172 LYS A C 1
ATOM 1422 O O . LYS A 1 172 ? -4.584 5.468 15.757 1.00 96.00 172 LYS A O 1
ATOM 1427 N N . TRP A 1 173 ? -5.401 3.376 15.805 1.00 96.88 173 TRP A N 1
ATOM 1428 C CA . TRP A 1 173 ? -5.433 3.149 14.374 1.00 96.88 173 TRP A CA 1
ATOM 1429 C C . TRP A 1 173 ? -6.763 3.580 13.769 1.00 96.88 173 TRP A C 1
ATOM 1431 O O . TRP A 1 173 ? -7.847 3.296 14.292 1.00 96.88 173 TRP A O 1
ATOM 1441 N N . GLY A 1 174 ? -6.655 4.275 12.643 1.00 95.62 174 GLY A N 1
ATOM 1442 C CA . GLY A 1 174 ? -7.732 4.635 11.735 1.00 95.62 174 GLY A CA 1
ATOM 1443 C C . GLY A 1 174 ? -7.413 4.176 10.316 1.00 95.62 174 GLY A C 1
ATOM 1444 O O . GLY A 1 174 ? -6.381 3.555 10.059 1.00 95.62 174 GLY A O 1
ATOM 1445 N N . ALA A 1 175 ? -8.299 4.506 9.382 1.00 95.25 175 ALA A N 1
ATOM 1446 C CA . ALA A 1 175 ? -8.121 4.198 7.971 1.00 95.25 175 ALA A CA 1
ATOM 1447 C C . ALA A 1 175 ? -8.500 5.397 7.101 1.00 95.25 175 ALA A C 1
ATOM 1449 O O . ALA A 1 175 ? -9.572 5.991 7.259 1.00 95.25 175 ALA A O 1
ATOM 1450 N N . LEU A 1 176 ? -7.631 5.727 6.154 1.00 94.69 176 LEU A N 1
ATOM 1451 C CA . LEU A 1 176 ? -7.892 6.673 5.077 1.00 94.69 176 LEU A CA 1
ATOM 1452 C C . LEU A 1 176 ? -8.106 5.898 3.780 1.00 94.69 176 LEU A C 1
ATOM 1454 O O . LEU A 1 176 ? -7.486 4.858 3.587 1.00 94.69 176 LEU A O 1
ATOM 1458 N N . ARG A 1 177 ? -8.959 6.399 2.889 1.00 91.81 177 ARG A N 1
ATOM 1459 C CA . ARG A 1 177 ? -9.235 5.799 1.582 1.00 91.81 177 ARG A CA 1
ATOM 1460 C C . ARG A 1 177 ? -9.012 6.807 0.465 1.00 91.81 177 ARG A C 1
ATOM 1462 O O . ARG A 1 177 ? -9.419 7.961 0.584 1.00 91.81 177 ARG A O 1
ATOM 1469 N N . ILE A 1 178 ? -8.442 6.349 -0.641 1.00 89.19 178 ILE A N 1
ATOM 1470 C CA . ILE A 1 178 ? -8.407 7.084 -1.902 1.00 89.19 178 ILE A CA 1
ATOM 1471 C C . ILE A 1 178 ? -9.778 6.985 -2.577 1.00 89.19 178 ILE A C 1
ATOM 1473 O O . ILE A 1 178 ? -10.253 5.892 -2.892 1.00 89.19 178 ILE A O 1
ATOM 1477 N N . SER A 1 179 ? -10.415 8.125 -2.825 1.00 83.75 179 SER A N 1
ATOM 1478 C CA . SER A 1 179 ? -11.665 8.220 -3.573 1.00 83.75 179 SER A CA 1
ATOM 1479 C C . SER A 1 179 ? -11.488 9.018 -4.865 1.00 83.75 179 SER A C 1
ATOM 1481 O O . SER A 1 179 ? -10.608 9.869 -4.994 1.00 83.75 179 SER A O 1
ATOM 1483 N N . TYR A 1 180 ? -12.362 8.740 -5.833 1.00 78.69 180 TYR A N 1
ATOM 1484 C CA . TYR A 1 180 ? -12.435 9.458 -7.104 1.00 78.69 180 TYR A CA 1
ATOM 1485 C C . TYR A 1 180 ? -13.857 10.024 -7.269 1.00 78.69 180 TYR A C 1
ATOM 1487 O O . TYR A 1 180 ? -14.728 9.361 -7.842 1.00 78.69 180 TYR A O 1
ATOM 1495 N N . PRO A 1 181 ? -14.139 11.228 -6.736 1.00 59.47 181 PRO A N 1
ATOM 1496 C CA . PRO A 1 181 ? -15.506 11.727 -6.544 1.00 59.47 181 PRO A CA 1
ATOM 1497 C C . PRO A 1 181 ? -16.297 12.040 -7.833 1.00 59.47 181 PRO A C 1
ATOM 1499 O O . PRO A 1 181 ? -17.507 12.250 -7.766 1.00 59.47 181 PRO A O 1
ATOM 1502 N N . PHE A 1 182 ? -15.673 12.029 -9.019 1.00 55.72 182 PHE A N 1
ATOM 1503 C CA . PHE A 1 182 ? -16.299 12.452 -10.285 1.00 55.72 182 PHE A CA 1
ATOM 1504 C C . PHE A 1 182 ? -16.523 11.327 -11.313 1.00 55.72 182 PHE A C 1
ATOM 1506 O O . PHE A 1 182 ? -16.434 11.563 -12.516 1.00 55.72 182 PHE A O 1
ATOM 1513 N N . LEU A 1 183 ? -16.835 10.097 -10.889 1.00 51.03 183 LEU A N 1
ATOM 1514 C CA . LEU A 1 183 ? -16.944 8.956 -11.813 1.00 51.03 183 LEU A CA 1
ATOM 1515 C C . LEU A 1 183 ? -18.319 8.277 -11.786 1.00 51.03 183 LEU A C 1
ATOM 1517 O O . LEU A 1 183 ? -18.509 7.241 -11.162 1.00 51.03 183 LEU A O 1
ATOM 1521 N N . ASN A 1 184 ? -19.271 8.816 -12.555 1.00 43.09 184 ASN A N 1
ATOM 1522 C CA . ASN A 1 184 ? -20.433 8.037 -13.013 1.00 43.09 184 ASN A CA 1
ATOM 1523 C C . ASN A 1 184 ? -20.437 7.773 -14.529 1.00 43.09 184 ASN A C 1
ATOM 1525 O O . ASN A 1 184 ? -21.259 6.990 -15.004 1.00 43.09 184 ASN A O 1
ATOM 1529 N N . ARG A 1 185 ? -19.542 8.385 -15.322 1.00 42.62 185 ARG A N 1
ATOM 1530 C CA . ARG A 1 185 ? -19.460 8.153 -16.775 1.00 42.62 185 ARG A CA 1
ATOM 1531 C C . ARG A 1 185 ? -18.043 8.401 -17.312 1.00 42.62 185 ARG A C 1
ATOM 1533 O O . ARG A 1 185 ? -17.636 9.544 -17.440 1.00 42.62 185 ARG A O 1
ATOM 1540 N N . LYS A 1 186 ? -17.394 7.320 -17.762 1.00 40.75 186 LYS A N 1
ATOM 1541 C CA . LYS A 1 186 ? -16.136 7.253 -18.544 1.00 40.75 186 LYS A CA 1
ATOM 1542 C C . LYS A 1 186 ? -14.818 7.474 -17.780 1.00 40.75 186 LYS A C 1
ATOM 1544 O O . LYS A 1 186 ? -14.786 7.990 -16.678 1.00 40.75 186 LYS A O 1
ATOM 1549 N N . ARG A 1 187 ? -13.772 6.905 -18.398 1.00 43.41 187 ARG A N 1
ATOM 1550 C CA . ARG A 1 187 ? -12.469 6.472 -17.866 1.00 43.41 187 ARG A CA 1
ATOM 1551 C C . ARG A 1 187 ? -11.784 7.484 -16.939 1.00 43.41 187 ARG A C 1
ATOM 1553 O O . ARG A 1 187 ? -11.696 8.651 -17.283 1.00 43.41 187 ARG A O 1
ATOM 1560 N N . TYR A 1 188 ? -11.203 6.922 -15.879 1.00 51.75 188 TYR A N 1
ATOM 1561 C CA . TYR A 1 188 ? -10.232 7.373 -14.865 1.00 51.75 188 TYR A CA 1
ATOM 1562 C C . TYR A 1 188 ? -9.200 8.480 -15.196 1.00 51.75 188 TYR A C 1
ATOM 1564 O O . TYR A 1 188 ? -8.369 8.770 -14.349 1.00 51.75 188 TYR A O 1
ATOM 1572 N N . LYS A 1 189 ? -9.177 9.080 -16.392 1.00 49.50 189 LYS A N 1
ATOM 1573 C CA . LYS A 1 189 ? -8.061 9.928 -16.835 1.00 49.50 189 LYS A CA 1
ATOM 1574 C C . LYS A 1 189 ? -8.058 11.364 -16.296 1.00 49.50 189 LYS A C 1
ATOM 1576 O O . LYS A 1 189 ? -6.981 11.942 -16.271 1.00 49.50 189 LYS A O 1
ATOM 1581 N N . ASP A 1 190 ? -9.190 11.899 -15.829 1.00 53.50 190 ASP A N 1
ATOM 1582 C CA . ASP A 1 190 ? -9.299 13.342 -15.528 1.00 53.50 190 ASP A CA 1
ATOM 1583 C C . ASP A 1 190 ? -9.738 13.673 -14.084 1.00 53.50 190 ASP A C 1
ATOM 1585 O O . ASP A 1 190 ? -9.927 14.842 -13.749 1.00 53.50 190 ASP A O 1
ATOM 1589 N N . SER A 1 191 ? -9.927 12.679 -13.208 1.00 61.47 191 SER A N 1
ATOM 1590 C CA . SER A 1 191 ? -10.313 12.920 -11.807 1.00 61.47 191 SER A CA 1
ATOM 1591 C C . SER A 1 191 ? -9.105 12.838 -10.881 1.00 61.47 191 SER A C 1
ATOM 1593 O O . SER A 1 191 ? -8.494 11.775 -10.783 1.00 61.47 191 SER A O 1
ATOM 1595 N N . LEU A 1 192 ? -8.810 13.925 -10.165 1.00 73.81 192 LEU A N 1
ATOM 1596 C CA . LEU A 1 192 ? -7.773 13.925 -9.135 1.00 73.81 192 LEU A CA 1
ATOM 1597 C C . LEU A 1 192 ? -8.195 13.026 -7.958 1.00 73.81 192 LEU A C 1
ATOM 1599 O O . LEU A 1 192 ? -9.333 13.156 -7.489 1.00 73.81 192 LEU A O 1
ATOM 1603 N N . PRO A 1 193 ? -7.316 12.122 -7.487 1.00 82.75 193 PRO A N 1
ATOM 1604 C CA . PRO A 1 193 ? -7.583 11.312 -6.308 1.00 82.75 193 PRO A CA 1
ATOM 1605 C C . PRO A 1 193 ? -7.720 12.210 -5.076 1.00 82.75 193 PRO A C 1
ATOM 1607 O O . PRO A 1 193 ? -6.962 13.165 -4.893 1.00 82.75 193 PRO A O 1
ATOM 1610 N N . VAL A 1 194 ? -8.679 11.891 -4.213 1.00 86.19 194 VAL A N 1
ATOM 1611 C CA . VAL A 1 194 ? -8.893 12.573 -2.932 1.00 86.19 194 VAL A CA 1
ATOM 1612 C C . VAL A 1 194 ? -8.683 11.579 -1.802 1.00 86.19 194 VAL A C 1
ATOM 1614 O O . VAL A 1 194 ? -8.981 10.395 -1.942 1.00 86.19 194 VAL A O 1
ATOM 1617 N N . LEU A 1 195 ? -8.164 12.061 -0.677 1.00 90.38 195 LEU A N 1
ATOM 1618 C CA . LEU A 1 195 ? -8.006 11.270 0.533 1.00 90.38 195 LEU A CA 1
ATOM 1619 C C . LEU A 1 195 ? -9.185 11.530 1.478 1.00 90.38 195 LEU A C 1
ATOM 1621 O O . LEU A 1 195 ? -9.417 12.661 1.901 1.00 90.38 195 LEU A O 1
ATOM 1625 N N . GLU A 1 196 ? -9.931 10.482 1.809 1.00 91.31 196 GLU A N 1
ATOM 1626 C CA . GLU A 1 196 ? -11.094 10.530 2.696 1.00 91.31 196 GLU A CA 1
ATOM 1627 C C . GLU A 1 196 ? -10.843 9.712 3.961 1.00 91.31 196 GLU A C 1
ATOM 1629 O O . GLU A 1 196 ? -10.196 8.668 3.924 1.00 91.31 196 GLU A O 1
ATOM 1634 N N . THR A 1 197 ? -11.406 10.135 5.091 1.00 92.44 197 THR A N 1
ATOM 1635 C CA . THR A 1 197 ? -11.426 9.298 6.295 1.00 92.44 197 THR A CA 1
ATOM 1636 C C . THR A 1 197 ? -12.457 8.182 6.132 1.00 92.44 197 THR A C 1
ATOM 1638 O O . THR A 1 197 ? -13.658 8.444 6.106 1.00 92.44 197 THR A O 1
ATOM 1641 N N . LEU A 1 198 ? -11.987 6.935 6.0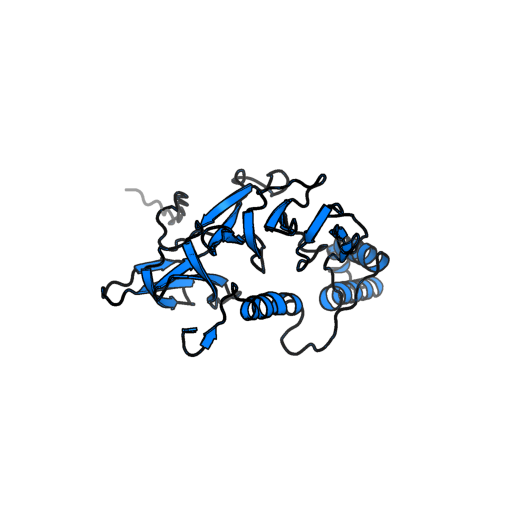48 1.00 92.00 198 LEU A N 1
ATOM 1642 C CA . LEU A 1 198 ? -12.825 5.735 6.002 1.00 92.00 198 LEU A CA 1
ATOM 1643 C C . LEU A 1 198 ? -13.231 5.298 7.411 1.00 92.00 198 LEU A C 1
ATOM 1645 O O . LEU A 1 198 ? -14.402 5.020 7.660 1.00 92.00 198 LEU A O 1
ATOM 1649 N N . MET A 1 199 ? -12.269 5.289 8.333 1.00 93.75 199 MET A N 1
ATOM 1650 C CA . MET A 1 199 ? -12.469 4.984 9.745 1.00 93.75 199 MET A CA 1
ATOM 1651 C C . MET A 1 199 ? -11.659 5.976 10.593 1.00 93.75 199 MET A C 1
ATOM 1653 O O . MET A 1 199 ? -10.467 6.154 10.329 1.00 93.75 199 MET A O 1
ATOM 1657 N N . PRO A 1 200 ? -12.259 6.629 11.605 1.00 93.62 200 PRO A N 1
ATOM 1658 C CA . PRO A 1 200 ? -11.503 7.461 12.540 1.00 93.62 200 PRO A CA 1
ATOM 1659 C C . PRO A 1 200 ? -10.499 6.619 13.344 1.00 93.62 200 PRO A C 1
ATOM 1661 O O . PRO A 1 200 ? -10.635 5.401 13.426 1.00 93.62 200 PRO A O 1
ATOM 1664 N N . ALA A 1 201 ? -9.509 7.259 13.966 1.00 95.25 201 ALA A N 1
ATOM 1665 C CA . ALA A 1 201 ? -8.541 6.577 14.824 1.00 95.25 201 ALA A CA 1
ATOM 1666 C C . ALA A 1 201 ? -9.206 6.068 16.118 1.00 95.25 201 ALA A C 1
ATOM 1668 O O . ALA A 1 201 ? -9.348 6.807 17.090 1.00 95.25 201 ALA A O 1
ATOM 1669 N N . ILE A 1 202 ? -9.684 4.819 16.109 1.00 94.69 202 ILE A N 1
ATOM 1670 C CA . ILE A 1 202 ? -10.461 4.220 17.213 1.00 94.69 202 ILE A CA 1
ATOM 1671 C C . ILE A 1 202 ? -10.053 2.786 17.560 1.00 94.69 202 ILE A C 1
ATOM 1673 O O . ILE A 1 202 ? -10.483 2.286 18.601 1.00 94.69 202 ILE A O 1
ATOM 1677 N N . ALA A 1 203 ? -9.282 2.125 16.696 1.00 95.50 203 ALA A N 1
ATOM 1678 C CA . ALA A 1 203 ? -8.849 0.748 16.890 1.00 95.50 203 ALA A CA 1
ATOM 1679 C C . ALA A 1 203 ? -7.511 0.704 17.638 1.00 95.50 203 ALA A C 1
ATOM 1681 O O . ALA A 1 203 ? -6.658 1.568 17.453 1.00 95.50 203 ALA A O 1
ATOM 1682 N N . ASP A 1 204 ? -7.316 -0.304 18.477 1.00 94.31 204 ASP A N 1
ATOM 1683 C CA . ASP A 1 204 ? -6.021 -0.588 19.102 1.00 94.31 204 ASP A CA 1
ATOM 1684 C C . ASP A 1 204 ? -5.077 -1.267 18.103 1.00 94.31 204 ASP A C 1
ATOM 1686 O O . ASP A 1 204 ? -3.867 -1.068 18.144 1.00 94.31 204 ASP A O 1
ATOM 1690 N N . GLU A 1 205 ? -5.649 -2.035 17.179 1.00 92.94 205 GLU A N 1
ATOM 1691 C CA . GLU A 1 205 ? -4.924 -2.873 16.235 1.00 92.94 205 GLU A CA 1
ATOM 1692 C C . GLU A 1 205 ? -5.788 -3.203 15.017 1.00 92.94 205 GLU A C 1
ATOM 1694 O 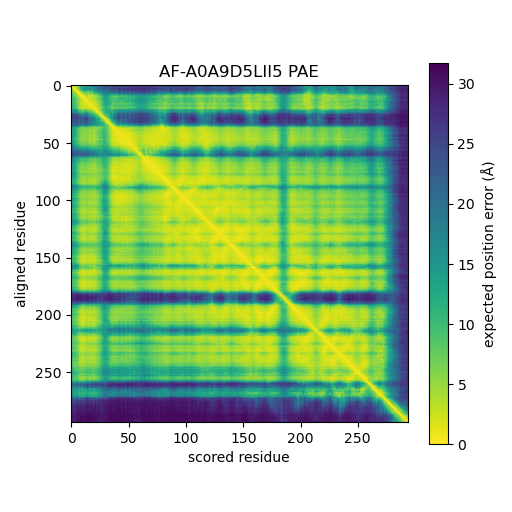O . GLU A 1 205 ? -7.025 -3.183 15.076 1.00 92.94 205 GLU A O 1
ATOM 1699 N N . ILE A 1 206 ? -5.124 -3.501 13.902 1.00 92.12 206 ILE A N 1
ATOM 1700 C CA . ILE A 1 206 ? -5.760 -3.939 12.660 1.00 92.12 206 ILE A CA 1
ATOM 1701 C C . ILE A 1 206 ? -5.115 -5.256 12.235 1.00 92.12 206 ILE A C 1
ATOM 1703 O O . ILE A 1 206 ? -3.906 -5.449 12.376 1.00 92.12 206 ILE A O 1
ATOM 1707 N N . TYR A 1 207 ? -5.936 -6.154 11.710 1.00 87.81 207 TYR A N 1
ATOM 1708 C CA . TYR A 1 207 ? -5.547 -7.447 11.165 1.00 87.81 207 TYR A CA 1
ATOM 1709 C C . TYR A 1 207 ? -6.070 -7.577 9.745 1.00 87.81 207 TYR A C 1
ATOM 1711 O O . TYR A 1 207 ? -7.100 -6.992 9.413 1.00 87.81 207 TYR A O 1
ATOM 1719 N N . GLU A 1 208 ? -5.406 -8.388 8.938 1.00 85.88 208 GLU A N 1
ATOM 1720 C CA . GLU A 1 208 ? -5.922 -8.814 7.645 1.00 85.88 208 GLU A CA 1
ATOM 1721 C C . GLU A 1 208 ? -6.457 -10.246 7.742 1.00 85.88 208 GLU A C 1
ATOM 1723 O O . GLU A 1 208 ? -5.873 -11.094 8.416 1.00 85.88 208 GLU A O 1
ATOM 1728 N N . ASP A 1 209 ? -7.573 -10.502 7.068 1.00 82.75 209 ASP A N 1
ATOM 1729 C CA . ASP A 1 209 ? -8.105 -11.841 6.845 1.00 82.75 209 ASP A CA 1
ATOM 1730 C C . ASP A 1 209 ? -8.710 -11.930 5.433 1.00 82.75 209 ASP A C 1
ATOM 1732 O O . ASP A 1 209 ? -8.897 -10.926 4.735 1.00 82.75 209 ASP A O 1
ATOM 1736 N N . GLU A 1 210 ? -8.996 -13.148 4.982 1.00 78.81 210 GLU A N 1
ATOM 1737 C CA . GLU A 1 210 ? -9.391 -13.425 3.604 1.00 78.81 210 GLU A CA 1
ATOM 1738 C C . GLU A 1 210 ? -10.660 -14.281 3.539 1.00 78.81 210 GLU A C 1
ATOM 1740 O O . GLU A 1 210 ? -10.825 -15.286 4.236 1.00 78.81 210 GLU A O 1
ATOM 1745 N N . LEU A 1 211 ? -11.571 -13.895 2.647 1.00 75.56 211 LEU A N 1
ATOM 1746 C CA . LEU A 1 211 ? -12.705 -14.715 2.239 1.00 75.56 211 LEU A CA 1
ATOM 1747 C C . LEU A 1 211 ? -12.311 -15.489 0.986 1.00 75.56 211 LEU A C 1
ATOM 1749 O O . LEU A 1 211 ? -12.033 -14.892 -0.054 1.00 75.56 211 LEU A O 1
ATOM 1753 N N . MET A 1 212 ? -12.325 -16.817 1.064 1.00 75.94 212 MET A N 1
ATOM 1754 C CA . MET A 1 212 ? -12.084 -17.658 -0.109 1.00 75.94 212 MET A CA 1
ATOM 1755 C C . MET A 1 212 ? -13.276 -17.539 -1.061 1.00 75.94 212 MET A C 1
ATOM 1757 O O . MET A 1 212 ? -14.401 -17.843 -0.666 1.00 75.94 212 MET A O 1
ATOM 1761 N N . THR A 1 213 ? -13.040 -17.114 -2.300 1.00 66.75 213 THR A N 1
ATOM 1762 C CA . THR A 1 213 ? -14.059 -17.090 -3.361 1.00 66.75 213 THR A CA 1
ATOM 1763 C C . THR A 1 213 ? -13.631 -17.988 -4.518 1.00 66.75 213 THR A C 1
ATOM 1765 O O . THR A 1 213 ? -12.471 -18.398 -4.575 1.00 66.75 213 THR A O 1
ATOM 1768 N N . ASP A 1 214 ? -14.557 -18.298 -5.427 1.00 64.44 214 ASP A N 1
ATOM 1769 C CA . ASP A 1 214 ? -14.282 -19.160 -6.586 1.00 64.44 214 ASP A CA 1
ATOM 1770 C C . ASP A 1 214 ? -13.244 -18.553 -7.554 1.00 64.44 214 ASP A C 1
ATOM 1772 O O . ASP A 1 214 ? -12.575 -19.298 -8.268 1.00 64.44 214 ASP A O 1
ATOM 1776 N N . ASP A 1 215 ? -13.085 -17.222 -7.559 1.00 64.12 215 ASP A N 1
ATOM 1777 C CA . ASP A 1 215 ? -12.141 -16.513 -8.431 1.00 64.12 215 ASP A CA 1
ATOM 1778 C C . ASP A 1 215 ? -10.807 -16.230 -7.718 1.00 64.12 215 ASP A C 1
ATOM 1780 O O . ASP A 1 215 ? -9.748 -16.714 -8.123 1.00 64.12 215 ASP A O 1
ATOM 1784 N N . ALA A 1 216 ? -10.853 -15.412 -6.661 1.00 65.50 216 ALA A N 1
ATOM 1785 C CA . ALA A 1 216 ? -9.689 -14.953 -5.905 1.00 65.50 216 ALA A CA 1
ATOM 1786 C C . ALA A 1 216 ? -10.068 -14.625 -4.449 1.00 65.50 216 ALA A C 1
ATOM 1788 O O . ALA A 1 216 ? -11.198 -14.190 -4.191 1.00 65.50 216 ALA A O 1
ATOM 1789 N N . PRO A 1 217 ? -9.158 -14.808 -3.476 1.00 68.50 217 PRO A N 1
ATOM 1790 C CA . PRO A 1 217 ? -9.429 -14.423 -2.099 1.00 68.50 217 PRO A CA 1
ATOM 1791 C C . PRO A 1 217 ? -9.769 -12.931 -2.024 1.00 68.50 217 PRO A C 1
ATOM 1793 O O . PRO A 1 217 ? -9.080 -12.084 -2.589 1.00 68.50 217 PRO A O 1
ATOM 1796 N N . THR A 1 218 ? -10.872 -12.615 -1.352 1.00 74.44 218 THR A N 1
ATOM 1797 C CA . THR A 1 218 ? -11.276 -11.235 -1.081 1.00 74.44 218 THR A CA 1
ATOM 1798 C C . THR A 1 218 ? -10.769 -10.852 0.299 1.00 74.44 218 THR A C 1
ATOM 1800 O O . THR A 1 218 ? -11.222 -11.407 1.302 1.00 74.44 218 THR A O 1
ATOM 1803 N N . THR A 1 219 ? -9.839 -9.904 0.354 1.00 79.25 219 THR A N 1
ATOM 1804 C CA . THR A 1 219 ? -9.274 -9.410 1.610 1.00 79.25 219 THR A CA 1
ATOM 1805 C C . THR A 1 219 ? -10.252 -8.491 2.332 1.00 79.25 219 THR A C 1
ATOM 1807 O O . THR A 1 219 ? -10.923 -7.652 1.720 1.00 79.25 219 THR A O 1
ATOM 1810 N N . PHE A 1 220 ? -10.313 -8.624 3.651 1.00 86.19 220 PHE A N 1
ATOM 1811 C CA . PHE A 1 220 ? -10.952 -7.668 4.546 1.00 86.19 220 PHE A CA 1
ATOM 1812 C C . PHE A 1 220 ? -10.073 -7.462 5.776 1.00 86.19 220 PHE A C 1
ATOM 1814 O O . PHE A 1 220 ? -9.183 -8.259 6.070 1.00 86.19 220 PHE A O 1
ATOM 1821 N N . PHE A 1 221 ? -10.335 -6.388 6.509 1.00 89.62 221 PHE A N 1
ATOM 1822 C CA . PHE A 1 221 ? -9.565 -6.054 7.693 1.00 89.62 221 PHE A CA 1
ATOM 1823 C C . PHE A 1 221 ? -10.421 -6.233 8.937 1.00 89.62 221 PHE A C 1
ATOM 1825 O O . PHE A 1 221 ? -11.587 -5.843 8.967 1.00 89.62 221 PHE A O 1
ATOM 1832 N N . MET A 1 222 ? -9.859 -6.815 9.986 1.00 91.12 222 MET A N 1
ATOM 1833 C CA . MET A 1 222 ? -10.477 -6.808 11.305 1.00 91.12 222 MET A CA 1
ATOM 1834 C C . MET A 1 222 ? -9.864 -5.692 12.136 1.00 91.12 222 MET A C 1
ATOM 1836 O O . MET A 1 222 ? -8.665 -5.441 12.075 1.00 91.12 222 MET A O 1
ATOM 1840 N N . THR A 1 223 ? -10.684 -5.035 12.941 1.00 92.81 223 THR A N 1
ATOM 1841 C CA . THR A 1 223 ? -10.261 -3.941 13.819 1.00 92.81 223 THR A CA 1
ATOM 1842 C C . THR A 1 223 ? -10.494 -4.354 15.263 1.00 92.81 223 THR A C 1
ATOM 1844 O O . THR A 1 223 ? -11.625 -4.702 15.606 1.00 92.81 223 THR A O 1
ATOM 1847 N N . GLY A 1 224 ? -9.462 -4.323 16.100 1.00 91.56 224 GLY A N 1
ATOM 1848 C CA . GLY A 1 224 ? -9.539 -4.702 17.512 1.00 91.56 224 GLY A CA 1
ATOM 1849 C C . GLY A 1 224 ? -9.625 -3.492 18.439 1.00 91.56 224 GLY A C 1
ATOM 1850 O O . GLY A 1 224 ? -9.054 -2.439 18.151 1.00 91.56 224 GLY A O 1
ATOM 1851 N N . ARG A 1 225 ? -10.339 -3.631 19.559 1.00 92.19 225 ARG A N 1
ATOM 1852 C CA . ARG A 1 225 ? -10.274 -2.713 20.704 1.00 92.19 225 ARG A CA 1
ATOM 1853 C C . ARG A 1 225 ? -10.552 -3.484 21.991 1.00 92.19 225 ARG A C 1
ATOM 1855 O O . ARG A 1 225 ? -11.683 -3.916 22.219 1.00 92.19 225 ARG A O 1
ATOM 1862 N N . GLY A 1 226 ? -9.543 -3.623 22.845 1.00 88.38 226 GLY A N 1
ATOM 1863 C CA . GLY A 1 226 ? -9.606 -4.525 23.996 1.00 88.38 226 GLY A CA 1
ATOM 1864 C C . GLY A 1 226 ? -9.925 -5.963 23.568 1.00 88.38 226 GLY A C 1
ATOM 1865 O O . GLY A 1 226 ? -9.230 -6.536 22.740 1.00 88.38 226 GLY A O 1
ATOM 1866 N N . ASP A 1 227 ? -10.994 -6.536 24.117 1.00 87.06 227 ASP A N 1
ATOM 1867 C CA . ASP A 1 227 ? -11.490 -7.876 23.778 1.00 87.06 227 ASP A CA 1
ATOM 1868 C C . ASP A 1 227 ? -12.508 -7.880 22.623 1.00 87.06 227 ASP A C 1
ATOM 1870 O O . ASP A 1 227 ? -13.048 -8.933 22.284 1.00 87.06 227 ASP A O 1
ATOM 1874 N N . LYS A 1 228 ? -12.806 -6.712 22.036 1.00 90.19 228 LYS A N 1
ATOM 1875 C CA . LYS A 1 228 ? -13.824 -6.562 20.995 1.00 90.19 228 LYS A CA 1
ATOM 1876 C C . LYS A 1 228 ? -13.222 -6.408 19.614 1.00 90.19 228 LYS A C 1
ATOM 1878 O O . LYS A 1 228 ? -12.150 -5.835 19.430 1.00 90.19 228 LYS A O 1
ATOM 1883 N N . ILE A 1 229 ? -13.994 -6.846 18.631 1.00 90.50 229 ILE A N 1
ATOM 1884 C CA . ILE A 1 229 ? -13.665 -6.772 17.218 1.00 90.50 229 ILE A CA 1
ATOM 1885 C C . ILE A 1 229 ? -14.715 -5.987 16.425 1.00 90.50 229 ILE A C 1
ATOM 1887 O O . ILE A 1 229 ? -15.880 -5.841 16.814 1.00 90.50 229 ILE A O 1
ATOM 1891 N N . GLY A 1 230 ? -14.270 -5.500 15.278 1.00 89.75 230 GLY A N 1
ATOM 1892 C CA . GLY A 1 230 ? -15.055 -4.955 14.182 1.00 89.75 230 GLY A CA 1
ATOM 1893 C C . GLY A 1 230 ? -14.438 -5.381 12.850 1.00 89.75 230 GLY A C 1
ATOM 1894 O O . GLY A 1 230 ? -13.386 -6.021 12.819 1.00 89.75 230 GLY A O 1
ATOM 1895 N N . ILE A 1 231 ? -15.107 -5.045 11.752 1.00 89.88 231 ILE A N 1
ATOM 1896 C CA . ILE A 1 231 ? -14.653 -5.323 10.389 1.00 89.88 231 ILE A CA 1
ATOM 1897 C C . ILE A 1 231 ? -14.544 -4.011 9.624 1.00 89.88 231 ILE A C 1
ATOM 1899 O O . ILE A 1 231 ? -15.434 -3.172 9.706 1.00 89.88 231 ILE A O 1
ATOM 1903 N N . LEU A 1 232 ? -13.479 -3.874 8.849 1.00 89.75 232 LEU A N 1
ATOM 1904 C CA . LEU A 1 232 ? -13.161 -2.785 7.946 1.00 89.75 232 LEU A CA 1
ATOM 1905 C C . LEU A 1 232 ? -13.000 -3.348 6.525 1.00 89.75 232 LEU A C 1
ATOM 1907 O O . LEU A 1 232 ? -12.341 -4.358 6.293 1.00 89.75 232 LEU A O 1
ATOM 1911 N N . THR A 1 233 ? -13.620 -2.673 5.568 1.00 86.69 233 THR A N 1
ATOM 1912 C CA . THR A 1 233 ? -13.594 -2.974 4.131 1.00 86.69 233 THR A CA 1
ATOM 1913 C C . THR A 1 233 ? -13.464 -1.661 3.362 1.00 86.69 233 THR A C 1
ATOM 1915 O O . THR A 1 233 ? -13.714 -0.589 3.917 1.00 86.69 233 THR A O 1
ATOM 1918 N N . ASP A 1 234 ? -13.217 -1.732 2.060 1.00 77.50 234 ASP A N 1
ATOM 1919 C CA . ASP A 1 234 ? -13.183 -0.568 1.161 1.00 77.50 234 ASP A CA 1
ATOM 1920 C C . ASP A 1 234 ? -14.480 0.261 1.155 1.00 77.50 234 ASP A C 1
ATOM 1922 O O . ASP A 1 234 ? -14.487 1.451 0.801 1.00 77.50 234 ASP A O 1
ATOM 1926 N N . PHE A 1 235 ? -15.590 -0.359 1.562 1.00 77.94 235 PHE A N 1
ATOM 1927 C CA . PHE A 1 235 ? -16.925 0.235 1.569 1.00 77.94 235 PHE A CA 1
ATOM 1928 C C . PHE A 1 235 ? -17.312 0.849 2.915 1.00 77.94 235 PHE A C 1
ATOM 1930 O O . PHE A 1 235 ? -18.247 1.652 2.973 1.00 77.94 235 PHE A O 1
ATOM 1937 N N . GLY A 1 236 ? -16.609 0.506 3.993 1.00 84.50 236 GLY A N 1
ATOM 1938 C CA . GLY A 1 236 ? -16.915 1.002 5.329 1.00 84.50 236 GLY A CA 1
ATOM 1939 C C . GLY A 1 236 ? -16.346 0.131 6.437 1.00 84.50 236 GLY A C 1
ATOM 1940 O O . GLY A 1 236 ? -15.626 -0.833 6.192 1.00 84.50 236 GLY A O 1
ATOM 1941 N N . TYR A 1 237 ? -16.722 0.453 7.668 1.00 89.12 237 TYR A N 1
ATOM 1942 C CA . TYR A 1 237 ? -16.317 -0.282 8.859 1.00 89.12 237 TYR A CA 1
ATOM 1943 C C . TYR A 1 237 ? -17.503 -0.491 9.802 1.00 89.12 237 TYR A C 1
ATOM 1945 O O . TYR A 1 237 ? -18.428 0.317 9.817 1.00 89.12 237 TYR A O 1
ATOM 1953 N N . SER A 1 238 ? -17.489 -1.555 10.600 1.00 88.38 238 SER A N 1
ATOM 1954 C CA . SER A 1 238 ? -18.460 -1.784 11.668 1.00 88.38 238 SER A CA 1
ATOM 1955 C C . SER A 1 238 ? -17.974 -1.201 12.993 1.00 88.38 238 SER A C 1
ATOM 1957 O O . SER A 1 238 ? -16.776 -1.076 13.229 1.00 88.38 238 SER A O 1
ATOM 1959 N N . ASP A 1 239 ? -18.899 -0.950 13.916 1.00 87.06 239 ASP A N 1
ATOM 1960 C CA . ASP A 1 239 ? -18.536 -0.649 15.304 1.00 87.06 239 ASP A CA 1
ATOM 1961 C C . ASP A 1 239 ? -17.678 -1.790 15.915 1.00 87.06 239 ASP A C 1
ATOM 1963 O O . ASP A 1 239 ? -17.913 -2.969 15.633 1.00 87.06 239 ASP A O 1
ATOM 1967 N N . ILE A 1 240 ? -16.715 -1.447 16.782 1.00 90.00 240 ILE A N 1
ATOM 1968 C CA . ILE A 1 240 ? -15.802 -2.398 17.447 1.00 90.00 240 ILE A CA 1
ATOM 1969 C C . ILE A 1 240 ? -16.394 -2.836 18.793 1.00 90.00 240 ILE A C 1
ATOM 1971 O O . ILE A 1 240 ? -15.967 -2.385 19.855 1.00 90.00 240 ILE A O 1
ATOM 1975 N N . ILE A 1 241 ? -17.458 -3.640 18.757 1.00 88.38 241 ILE A N 1
ATOM 1976 C CA . ILE A 1 241 ? -18.121 -4.140 19.978 1.00 88.38 241 ILE A CA 1
ATOM 1977 C C . ILE A 1 241 ? -18.534 -5.616 19.897 1.00 88.38 241 ILE A C 1
ATOM 1979 O O . ILE A 1 241 ? -19.366 -6.064 20.690 1.00 88.38 241 ILE A O 1
ATOM 1983 N N . TYR A 1 242 ? -18.049 -6.343 18.893 1.00 86.69 242 TYR A N 1
ATOM 1984 C CA . TYR A 1 242 ? -18.394 -7.745 18.683 1.00 86.69 242 TYR A CA 1
ATOM 1985 C C . TYR A 1 242 ? -17.365 -8.651 19.348 1.00 86.69 242 TYR A C 1
ATOM 1987 O O . TYR A 1 242 ? -16.210 -8.270 19.485 1.00 86.69 242 TYR A O 1
ATOM 1995 N N . ASP A 1 243 ? -17.789 -9.835 19.766 1.00 85.50 243 ASP A N 1
ATOM 1996 C CA . ASP A 1 243 ? -16.930 -10.811 20.444 1.00 85.50 243 ASP A CA 1
ATOM 1997 C C . ASP A 1 243 ? -16.272 -11.759 19.432 1.00 85.50 243 ASP A C 1
ATOM 1999 O O . ASP A 1 243 ? -15.147 -12.216 19.609 1.00 85.50 243 ASP A O 1
ATOM 2003 N N . SER A 1 244 ? -16.969 -12.043 18.328 1.00 84.81 244 SER A N 1
ATOM 2004 C CA . SER A 1 244 ? -16.478 -12.913 17.258 1.00 84.81 244 SER A CA 1
ATOM 2005 C C . SER A 1 244 ? -17.201 -12.667 15.929 1.00 84.81 244 SER A C 1
ATOM 2007 O O . SER A 1 244 ? -18.177 -11.910 15.852 1.00 84.81 244 SER A O 1
ATOM 2009 N N . TYR A 1 245 ? -16.703 -13.292 14.859 1.00 84.75 245 TYR A N 1
ATOM 2010 C CA . TYR A 1 245 ? -17.334 -13.288 13.543 1.00 84.75 245 TYR A CA 1
ATOM 2011 C C . TYR A 1 245 ? -17.298 -14.682 12.899 1.00 84.75 245 TYR A C 1
ATOM 2013 O O . TYR A 1 245 ? -16.309 -15.414 12.972 1.00 84.75 245 TYR A O 1
ATOM 2021 N N . GLU A 1 246 ? -18.378 -15.036 12.210 1.00 83.12 246 GLU A N 1
ATOM 2022 C CA . GLU A 1 246 ? -18.449 -16.193 11.314 1.00 83.12 246 GLU A CA 1
ATOM 2023 C C . GLU A 1 246 ? -18.382 -15.698 9.866 1.00 83.12 246 GLU A C 1
ATOM 2025 O O . GLU A 1 246 ? -19.049 -14.724 9.521 1.00 83.12 246 GLU A O 1
ATOM 2030 N N . ALA A 1 247 ? -17.602 -16.360 9.010 1.00 81.88 247 ALA A N 1
ATOM 2031 C CA . ALA A 1 247 ? -17.524 -16.043 7.584 1.00 81.88 247 ALA A CA 1
ATOM 2032 C C . ALA A 1 247 ? -18.253 -17.112 6.762 1.00 81.88 247 ALA A C 1
ATOM 2034 O O . ALA A 1 247 ? -18.052 -18.305 6.976 1.00 81.88 247 ALA A O 1
ATOM 2035 N N . ASP A 1 248 ? -19.067 -16.680 5.802 1.00 80.19 248 ASP A N 1
ATOM 2036 C CA . ASP A 1 248 ? -19.647 -17.523 4.758 1.00 80.19 248 ASP A CA 1
ATOM 2037 C C . ASP A 1 248 ? -18.958 -17.192 3.430 1.00 80.19 248 ASP A C 1
ATOM 2039 O O . ASP A 1 248 ? -19.346 -16.253 2.725 1.00 80.19 248 ASP A O 1
ATOM 2043 N N . ASN A 1 249 ? -17.929 -17.983 3.117 1.00 79.12 249 ASN A N 1
ATOM 2044 C CA . ASN A 1 249 ? -17.117 -17.876 1.904 1.00 79.12 249 ASN A CA 1
ATOM 2045 C C . ASN A 1 249 ? -17.969 -17.972 0.629 1.00 79.12 249 ASN A C 1
ATOM 2047 O O . ASN A 1 249 ? -17.774 -17.199 -0.300 1.00 79.12 249 ASN A O 1
ATOM 2051 N N . SER A 1 250 ? -18.994 -18.834 0.621 1.00 75.88 250 SER A N 1
ATOM 2052 C CA . SER A 1 250 ? -19.861 -19.032 -0.552 1.00 75.88 250 SER A CA 1
ATOM 2053 C C . SER A 1 250 ? -20.686 -17.796 -0.922 1.00 75.88 250 SER A C 1
ATOM 2055 O O . SER A 1 250 ? -21.173 -17.674 -2.044 1.00 75.88 250 SER A O 1
ATOM 2057 N N . LYS A 1 251 ? -20.878 -16.878 0.032 1.00 74.06 251 LYS A N 1
ATOM 2058 C CA . LYS A 1 251 ? -21.690 -15.668 -0.149 1.00 74.06 251 LYS A CA 1
ATOM 2059 C C . LYS A 1 251 ? -20.897 -14.378 0.033 1.00 74.06 251 LYS A C 1
ATOM 2061 O O . LYS A 1 251 ? -21.504 -13.312 -0.051 1.00 74.06 251 LYS A O 1
ATOM 2066 N N . CYS A 1 252 ? -19.598 -14.459 0.322 1.00 74.38 252 CYS A N 1
ATOM 2067 C CA . CYS A 1 252 ? -18.768 -13.324 0.735 1.00 74.38 252 CYS A CA 1
ATOM 2068 C C . CYS A 1 252 ? -19.447 -12.473 1.826 1.00 74.38 252 CYS A C 1
ATOM 2070 O O . CYS A 1 252 ? -19.535 -11.246 1.732 1.00 74.38 252 CYS A O 1
ATOM 2072 N N . THR A 1 253 ? -20.009 -13.129 2.845 1.00 75.94 253 THR A N 1
ATOM 2073 C CA . THR A 1 253 ? -20.682 -12.437 3.957 1.00 75.94 253 THR A CA 1
ATOM 2074 C C . THR A 1 253 ? -20.105 -12.846 5.294 1.00 75.94 253 THR A C 1
ATOM 2076 O O . THR A 1 253 ? -19.594 -13.953 5.436 1.00 75.94 253 THR A O 1
ATOM 2079 N N . PHE A 1 254 ? -20.255 -11.980 6.288 1.00 81.12 254 PHE A N 1
ATOM 2080 C CA . PHE A 1 254 ? -19.875 -12.269 7.658 1.00 81.12 254 PHE A CA 1
ATOM 2081 C C . PHE A 1 254 ? -21.048 -12.076 8.617 1.00 81.12 254 PHE A C 1
ATOM 2083 O O . PHE A 1 254 ? -22.053 -11.408 8.365 1.00 81.12 254 PHE A O 1
ATOM 2090 N N . ARG A 1 255 ? -20.946 -12.724 9.761 1.00 79.50 255 ARG A N 1
ATOM 2091 C CA . ARG A 1 255 ? -21.944 -12.671 10.811 1.00 79.50 255 ARG A CA 1
ATOM 2092 C C . ARG A 1 255 ? -21.230 -12.289 12.088 1.00 79.50 255 ARG A C 1
ATOM 2094 O O . ARG A 1 255 ? -20.433 -13.060 12.601 1.00 79.50 255 ARG A O 1
ATOM 2101 N N . LEU A 1 256 ? -21.507 -11.079 12.557 1.00 84.50 256 LEU A N 1
ATOM 2102 C CA . LEU A 1 256 ? -20.891 -10.490 13.737 1.00 84.50 256 LEU A CA 1
ATOM 2103 C C . LEU A 1 256 ? -21.690 -10.891 14.977 1.00 84.50 256 LEU A C 1
ATOM 2105 O O . LEU A 1 256 ? -22.913 -10.710 15.017 1.00 84.50 256 LEU A O 1
ATOM 2109 N N . ILE A 1 257 ? -21.016 -11.450 15.976 1.00 81.12 257 ILE A N 1
ATOM 2110 C CA . ILE A 1 257 ? -21.635 -12.092 17.138 1.00 81.12 257 ILE A CA 1
ATOM 2111 C C . ILE A 1 257 ? -21.321 -11.276 18.392 1.00 81.12 257 ILE A C 1
ATOM 2113 O O . ILE A 1 257 ? -20.197 -10.811 18.570 1.00 81.12 257 ILE A O 1
ATOM 2117 N N . ARG A 1 258 ? -22.333 -11.088 19.248 1.00 83.12 258 ARG A N 1
ATOM 2118 C CA . ARG A 1 258 ? -22.151 -10.590 20.616 1.00 83.12 258 ARG A CA 1
ATOM 2119 C C . ARG A 1 258 ? -22.621 -11.643 21.607 1.00 83.12 258 ARG A C 1
ATOM 2121 O O . ARG A 1 258 ? -23.756 -12.100 21.501 1.00 83.12 258 ARG A O 1
ATOM 2128 N N . ASP A 1 259 ? -21.819 -11.961 22.604 1.00 74.44 259 ASP A N 1
ATOM 2129 C CA . ASP A 1 259 ? -22.097 -13.012 23.584 1.00 74.44 259 ASP A CA 1
ATOM 2130 C C . ASP A 1 259 ? -23.335 -12.694 24.428 1.00 74.44 259 ASP A C 1
ATOM 2132 O O . ASP A 1 259 ? -24.134 -13.574 24.752 1.00 74.44 259 ASP A O 1
ATOM 2136 N N . ASN A 1 260 ? -23.570 -11.410 24.713 1.00 68.06 260 ASN A N 1
ATOM 2137 C CA . ASN A 1 260 ? -24.751 -10.969 25.458 1.00 68.06 260 ASN A CA 1
ATOM 2138 C C . ASN A 1 260 ? -26.062 -11.013 24.649 1.00 68.06 260 ASN A C 1
ATOM 2140 O O . ASN A 1 260 ? -27.139 -10.826 25.218 1.00 68.06 260 ASN A O 1
ATOM 2144 N N . CYS A 1 261 ? -26.002 -11.259 23.336 1.00 56.91 261 CYS A N 1
ATOM 2145 C CA . CYS A 1 261 ? -27.158 -11.264 22.449 1.00 56.91 261 CYS A CA 1
ATOM 2146 C C . CYS A 1 261 ? -27.099 -12.462 21.490 1.00 56.91 261 CYS A C 1
ATOM 2148 O O . CYS A 1 261 ? -26.348 -12.455 20.524 1.00 56.91 261 CYS A O 1
ATOM 2150 N N . LYS A 1 262 ? -28.042 -13.414 21.600 1.00 52.97 262 LYS A N 1
ATOM 2151 C CA . LYS A 1 262 ? -28.244 -14.485 20.588 1.00 52.97 262 LYS A CA 1
ATOM 2152 C C . LYS A 1 262 ? -28.516 -13.972 19.155 1.00 52.97 262 LYS A C 1
ATOM 2154 O O . LYS A 1 262 ? -28.651 -14.763 18.221 1.00 52.97 262 LYS A O 1
ATOM 2159 N N . ARG A 1 263 ? -28.650 -12.655 18.961 1.00 50.97 263 ARG A N 1
ATOM 2160 C CA . ARG A 1 263 ? -28.753 -12.009 17.652 1.00 50.97 263 ARG A CA 1
ATOM 2161 C C . ARG A 1 263 ? -27.368 -11.629 17.154 1.00 50.97 263 ARG A C 1
ATOM 2163 O O . ARG A 1 263 ? -26.862 -10.552 17.445 1.00 50.97 263 ARG A O 1
ATOM 2170 N N . ALA A 1 264 ? -26.822 -12.491 16.316 1.00 58.59 264 ALA A N 1
ATOM 2171 C CA . ALA A 1 264 ? -25.744 -12.094 15.441 1.00 58.59 264 ALA A CA 1
ATOM 2172 C C . ALA A 1 264 ? -26.273 -11.165 14.336 1.00 58.59 264 ALA A C 1
ATOM 2174 O O . ALA A 1 264 ? -27.331 -11.422 13.745 1.00 58.59 264 ALA A O 1
ATOM 2175 N N . ARG A 1 265 ? -25.542 -10.087 14.056 1.00 65.62 265 ARG A N 1
ATOM 2176 C CA . ARG A 1 265 ? -25.864 -9.145 12.984 1.00 65.62 265 ARG A CA 1
ATOM 2177 C C . ARG A 1 265 ? -25.223 -9.660 11.703 1.00 65.62 265 ARG A C 1
ATOM 2179 O O . ARG A 1 265 ? -24.019 -9.903 11.657 1.00 65.62 265 ARG A O 1
ATOM 2186 N N . ARG A 1 266 ? -26.043 -9.890 10.676 1.00 60.25 266 ARG A N 1
ATOM 2187 C CA . ARG A 1 266 ? -25.523 -10.207 9.348 1.00 60.25 266 ARG A CA 1
ATOM 2188 C C . ARG A 1 266 ? -24.991 -8.913 8.759 1.00 60.25 266 ARG A C 1
ATOM 2190 O O . ARG A 1 266 ? -25.753 -7.959 8.625 1.00 60.25 266 ARG A O 1
ATOM 2197 N N . ALA A 1 267 ? -23.717 -8.914 8.421 1.00 60.47 267 ALA A N 1
ATOM 2198 C CA . ALA A 1 267 ? -23.101 -7.852 7.661 1.00 60.47 267 ALA A CA 1
ATOM 2199 C C . ALA A 1 267 ? -22.500 -8.481 6.401 1.00 60.47 267 ALA A C 1
ATOM 2201 O O . ALA A 1 267 ? -22.086 -9.640 6.387 1.00 60.47 267 ALA A O 1
ATOM 2202 N N . ASP A 1 268 ? -22.571 -7.777 5.287 1.00 62.38 268 ASP A N 1
ATOM 2203 C CA . ASP A 1 268 ? -21.963 -8.262 4.056 1.00 62.38 268 ASP A CA 1
ATOM 2204 C C . ASP A 1 268 ? -20.708 -7.454 3.759 1.00 62.38 268 ASP A C 1
ATOM 2206 O O . ASP A 1 268 ? -20.513 -6.369 4.303 1.00 62.38 268 ASP A O 1
ATOM 2210 N N . TYR A 1 269 ? -19.843 -8.009 2.914 1.00 64.75 269 TYR A N 1
ATOM 2211 C CA . TYR A 1 269 ? -18.596 -7.362 2.519 1.00 64.75 269 TYR A CA 1
ATOM 2212 C C . TYR A 1 269 ? -18.791 -5.933 1.990 1.00 64.75 269 TYR A C 1
ATOM 2214 O O . TYR A 1 269 ? -17.950 -5.067 2.197 1.00 64.75 269 TYR A O 1
ATOM 2222 N N . TRP A 1 270 ? -19.932 -5.665 1.358 1.00 63.41 270 TRP A N 1
ATOM 2223 C CA . TRP A 1 270 ? -20.254 -4.370 0.765 1.00 63.41 270 TRP A CA 1
ATOM 2224 C C . TRP A 1 270 ? -20.831 -3.376 1.783 1.00 63.41 270 TRP A C 1
ATOM 2226 O O . TRP A 1 270 ? -20.809 -2.168 1.557 1.00 63.41 270 TRP A O 1
ATOM 2236 N N . HIS A 1 271 ? -21.365 -3.878 2.895 1.00 68.81 271 HIS A N 1
ATOM 2237 C CA . HIS A 1 271 ? -22.028 -3.119 3.946 1.00 68.81 271 HIS A CA 1
ATOM 2238 C C . HIS A 1 271 ? -21.673 -3.721 5.317 1.00 68.81 271 HIS A C 1
ATOM 2240 O O . HIS A 1 271 ? -22.549 -4.262 6.010 1.00 68.81 271 HIS A O 1
ATOM 2246 N N . PRO A 1 272 ? -20.399 -3.621 5.751 1.00 59.88 272 PRO A N 1
ATOM 2247 C CA . PRO A 1 272 ? -20.081 -3.781 7.161 1.00 59.88 272 PRO A CA 1
ATOM 2248 C C . PRO A 1 272 ? -20.923 -2.754 7.915 1.00 59.88 272 PRO A C 1
ATOM 2250 O O . PRO A 1 272 ? -21.050 -1.614 7.477 1.00 59.88 272 PRO A O 1
ATOM 2253 N N . ASP A 1 273 ? -21.586 -3.184 8.980 1.00 61.12 273 ASP A N 1
ATOM 2254 C CA . ASP A 1 273 ? -22.699 -2.491 9.638 1.00 61.12 273 ASP A CA 1
ATOM 2255 C C . ASP A 1 273 ? -22.269 -1.191 10.353 1.00 61.12 273 ASP A C 1
ATOM 2257 O O . ASP A 1 273 ? -22.224 -1.096 11.581 1.00 61.12 273 ASP A O 1
ATOM 2261 N N . GLY A 1 274 ? -21.889 -0.201 9.548 1.00 47.72 274 GLY A N 1
ATOM 2262 C CA . GLY A 1 274 ? -21.280 1.061 9.918 1.00 47.72 274 GLY A CA 1
ATOM 2263 C C . GLY A 1 274 ? -22.233 2.220 9.733 1.00 47.72 274 GLY A C 1
ATOM 2264 O O . GLY A 1 274 ? -22.789 2.437 8.655 1.00 47.72 274 GLY A O 1
ATOM 2265 N N . LYS A 1 275 ? -22.367 3.027 10.783 1.00 44.12 275 LYS A N 1
ATOM 2266 C CA . LYS A 1 275 ? -23.252 4.196 10.887 1.00 44.12 275 LYS A CA 1
ATOM 2267 C C . LYS A 1 275 ? -23.045 5.319 9.856 1.00 44.12 275 LYS A C 1
ATOM 2269 O O . LYS A 1 275 ? -23.757 6.311 9.953 1.00 44.12 275 LYS A O 1
ATOM 2274 N N . ASN A 1 276 ? -22.172 5.184 8.855 1.00 39.94 276 ASN A N 1
ATOM 2275 C CA . ASN A 1 276 ? -21.888 6.245 7.880 1.00 39.94 276 ASN A CA 1
ATOM 2276 C C . ASN A 1 276 ? -21.896 5.826 6.397 1.00 39.94 276 ASN A C 1
ATOM 2278 O O . ASN A 1 276 ? -21.512 6.632 5.551 1.00 39.94 276 ASN A O 1
ATOM 2282 N N . SER A 1 277 ? -22.423 4.655 6.020 1.00 37.69 277 SER A N 1
ATOM 2283 C CA . SER A 1 277 ? -22.621 4.310 4.599 1.00 37.69 277 SER A CA 1
ATOM 2284 C C . SER A 1 277 ? -23.826 5.046 3.977 1.00 37.69 277 SER A C 1
ATOM 2286 O O . SER A 1 277 ? -24.788 4.462 3.477 1.00 37.69 277 SER A O 1
ATOM 2288 N N . ARG A 1 278 ? -23.790 6.386 3.942 1.00 31.47 278 ARG A N 1
ATOM 2289 C CA . ARG A 1 278 ? -24.618 7.166 3.007 1.00 31.47 278 ARG A CA 1
ATOM 2290 C C . ARG A 1 278 ? -23.984 7.140 1.617 1.00 31.47 278 ARG A C 1
ATOM 2292 O O . ARG A 1 278 ? -23.624 8.165 1.053 1.00 31.47 278 ARG A O 1
ATOM 2299 N N . THR A 1 279 ? -23.942 5.961 1.016 1.00 33.22 279 THR A N 1
ATOM 2300 C CA . THR A 1 279 ? -23.909 5.840 -0.442 1.00 33.22 279 THR A CA 1
ATOM 2301 C C . THR A 1 279 ? -24.925 4.774 -0.810 1.00 33.22 279 THR A C 1
ATOM 2303 O O . THR A 1 279 ? -24.633 3.588 -0.884 1.00 33.22 279 THR A O 1
ATOM 2306 N N . LYS A 1 280 ? -26.185 5.205 -0.958 1.00 28.53 280 LYS A N 1
ATOM 2307 C CA . LYS A 1 280 ? -27.289 4.364 -1.431 1.00 28.53 280 LYS A CA 1
ATOM 2308 C C . LYS A 1 280 ? -27.006 3.926 -2.872 1.00 28.53 280 LYS A C 1
ATOM 2310 O O . LYS A 1 280 ? -27.507 4.540 -3.814 1.00 28.53 280 LYS A O 1
ATOM 2315 N N . TYR A 1 281 ? -26.246 2.854 -3.060 1.00 31.25 281 TYR A N 1
ATOM 2316 C CA . TYR A 1 281 ? -26.244 2.128 -4.322 1.00 31.25 281 TYR A CA 1
ATOM 2317 C C . TYR A 1 281 ? -27.528 1.303 -4.391 1.00 31.25 281 TYR A C 1
ATOM 2319 O O . TYR A 1 281 ? -27.589 0.147 -3.981 1.00 31.25 281 TYR A O 1
ATOM 2327 N N . TYR A 1 282 ? -28.596 1.905 -4.916 1.00 28.33 282 TYR A N 1
ATOM 2328 C CA . TYR A 1 282 ? -29.746 1.132 -5.370 1.00 28.33 282 TYR A CA 1
ATOM 2329 C C . TYR A 1 282 ? -29.304 0.264 -6.551 1.00 28.33 282 TYR A C 1
ATOM 2331 O O . TYR A 1 282 ? -29.277 0.713 -7.699 1.00 28.33 282 TYR A O 1
ATOM 2339 N N . ARG A 1 283 ? -28.985 -1.005 -6.286 1.00 28.94 283 ARG A N 1
ATOM 2340 C CA . ARG A 1 283 ? -28.894 -2.024 -7.331 1.00 28.94 283 ARG A CA 1
ATOM 2341 C C . ARG A 1 283 ? -30.318 -2.257 -7.845 1.00 28.94 283 ARG A C 1
ATOM 2343 O O . ARG A 1 283 ? -31.089 -3.008 -7.255 1.00 28.94 283 ARG A O 1
ATOM 2350 N N . LYS A 1 284 ? -30.705 -1.570 -8.928 1.00 26.33 284 LYS A N 1
ATOM 2351 C CA . LYS A 1 284 ? -31.905 -1.919 -9.704 1.00 26.33 284 LYS A CA 1
ATOM 2352 C C . LYS A 1 284 ? -31.685 -3.318 -10.277 1.00 26.33 284 LYS A C 1
ATOM 2354 O O . LYS A 1 284 ? -31.091 -3.473 -11.341 1.00 26.33 284 LYS A O 1
ATOM 2359 N N . VAL A 1 285 ? -32.165 -4.336 -9.572 1.00 29.36 285 VAL A N 1
ATOM 2360 C CA . VAL A 1 285 ? -32.395 -5.649 -10.167 1.00 29.36 285 VAL A CA 1
ATOM 2361 C C . VAL A 1 285 ? -33.489 -5.442 -11.212 1.00 29.36 285 VAL A C 1
ATOM 2363 O O . VAL A 1 285 ? -34.639 -5.170 -10.877 1.00 29.36 285 VAL A O 1
ATOM 2366 N N . LYS A 1 286 ? -33.120 -5.484 -12.496 1.00 28.91 286 LYS A N 1
ATOM 2367 C CA . LYS A 1 286 ? -34.088 -5.617 -13.586 1.00 28.91 286 LYS A CA 1
ATOM 2368 C C . LYS A 1 286 ? -34.711 -7.006 -13.464 1.00 28.91 286 LYS A C 1
ATOM 2370 O O . LYS A 1 286 ? -34.186 -7.971 -14.007 1.00 28.91 286 LYS A O 1
ATOM 2375 N N . THR A 1 287 ? -35.819 -7.115 -12.746 1.00 31.94 287 THR A N 1
ATOM 2376 C CA . THR A 1 287 ? -36.730 -8.243 -12.918 1.00 31.94 287 THR A CA 1
ATOM 2377 C C . THR A 1 287 ? -37.477 -8.062 -14.235 1.00 31.94 287 THR A C 1
ATOM 2379 O O . THR A 1 287 ? -38.040 -7.005 -14.513 1.00 31.94 287 THR A O 1
ATOM 2382 N N . ASN A 1 288 ? -37.399 -9.097 -15.067 1.00 33.66 288 ASN A N 1
ATOM 2383 C CA . ASN A 1 288 ? -38.000 -9.210 -16.389 1.00 33.66 288 ASN A CA 1
ATOM 2384 C C . ASN A 1 288 ? -39.478 -8.794 -16.400 1.00 33.66 288 ASN A C 1
ATOM 2386 O O . ASN A 1 288 ? -40.332 -9.513 -15.884 1.00 33.66 288 ASN A O 1
ATOM 2390 N N . ASN A 1 289 ? -39.794 -7.688 -17.076 1.00 28.86 289 ASN A N 1
ATOM 2391 C CA . ASN A 1 289 ? -41.166 -7.380 -17.464 1.00 28.86 289 ASN A CA 1
ATOM 2392 C C . ASN A 1 289 ? -41.573 -8.297 -18.623 1.00 28.86 289 ASN A C 1
ATOM 2394 O O . ASN A 1 289 ? -41.373 -7.969 -19.793 1.00 28.86 289 ASN A O 1
ATOM 2398 N N . LYS A 1 290 ? -42.194 -9.434 -18.293 1.00 29.44 290 LYS A N 1
ATOM 2399 C CA . LYS A 1 290 ? -43.252 -9.981 -19.143 1.00 29.44 290 LYS A CA 1
ATOM 2400 C C . LYS A 1 290 ? -44.462 -9.068 -18.979 1.00 29.44 290 LYS A C 1
ATOM 2402 O O . LYS A 1 290 ? -45.078 -9.024 -17.921 1.00 29.44 290 LYS A O 1
ATOM 2407 N N . VAL A 1 291 ? -44.765 -8.321 -20.032 1.00 29.05 291 VAL A N 1
ATOM 2408 C CA . VAL A 1 291 ? -46.049 -7.644 -20.186 1.00 29.05 291 VAL A CA 1
ATOM 2409 C C . VAL A 1 291 ? -47.093 -8.727 -20.437 1.00 29.05 291 VAL A C 1
ATOM 2411 O O . VAL A 1 291 ? -47.053 -9.387 -21.472 1.00 29.05 291 VAL A O 1
ATOM 2414 N N . VAL A 1 292 ? -48.029 -8.897 -19.509 1.00 26.48 292 VAL A N 1
ATOM 2415 C CA . VAL A 1 292 ? -49.345 -9.456 -19.820 1.00 26.48 292 VAL A CA 1
ATOM 2416 C C . VAL A 1 292 ? -50.358 -8.395 -19.418 1.00 26.48 292 VAL A C 1
ATOM 2418 O O . VAL A 1 292 ? -50.489 -8.062 -18.245 1.00 26.48 292 VAL A O 1
ATOM 2421 N N . LYS A 1 293 ? -51.000 -7.813 -20.433 1.00 28.03 293 LYS A N 1
ATOM 2422 C CA . LYS A 1 293 ? -52.225 -7.026 -20.293 1.00 28.03 293 LYS A CA 1
ATOM 2423 C C . LYS A 1 293 ? -53.357 -7.997 -19.951 1.00 28.03 293 LYS A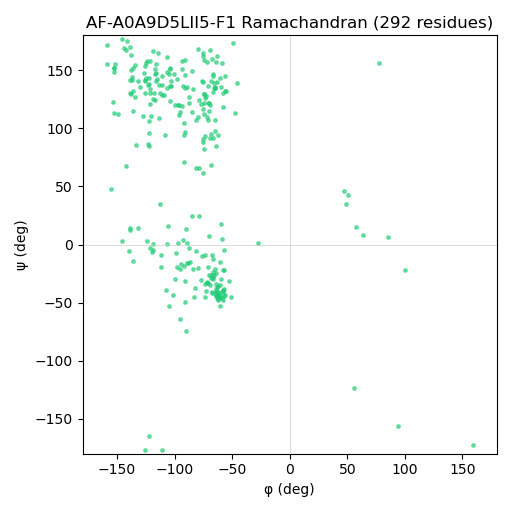 C 1
ATOM 2425 O O . LYS A 1 293 ? -53.583 -8.914 -20.738 1.00 28.03 293 LYS A O 1
ATOM 2430 N N . ILE A 1 294 ? -54.022 -7.804 -18.818 1.00 32.41 294 ILE A N 1
ATOM 2431 C CA . ILE A 1 294 ? -55.369 -7.216 -18.652 1.00 32.41 294 ILE A CA 1
ATOM 2432 C C . ILE A 1 294 ? -55.468 -6.809 -17.182 1.00 32.41 294 ILE A C 1
ATOM 2434 O O . ILE A 1 294 ? -55.100 -7.643 -16.326 1.00 32.41 294 ILE A O 1
#

Secondary structure (DSSP, 8-state):
-EETTEEPPPTTSHHHHHHHHHGGGTTTS-TT---PPBPPPHHHHHHHHHHHHTHHHHHS--SHHHHHHHHHHHHHHHHB----EEEE-SSSEEEE-TTS-EEEEEEESEE---S-TTT---SEEEEE-SS-EEEEE-SSS--B-S-S-EEEEEE-SSS--EEEEEETTT--EEEEEEE-TT-SSS-TTSPPPEEEEEEEEEESEEEEEEE--SSS-EEEEEEEETTEEEEEETTEE--S-BSEEEEEGGGTEEEEEETTEEEEEEEETTB-S-TT------------------

Radius of gyration: 22.35 Å; Cα contacts (8 Å, |Δi|>4): 539; chains: 1; bounding box: 77×41×61 Å

Nearest PDB structures (foldseek):
  7s7i-assembly1_H  TM=2.428E-01  e=5.716E+00  Homo sapiens

Mean predicted aligned error: 10.88 Å

Foldseek 3Di:
DQDPNDDFDFCPDPVNVCVQLVCLLAVLDDDPDPADADEDALVLLVLLLVLVVCVVVLVPPDDPVSVVSVVSNSCCSRRHDQWWDWDDDQQFTFTAGNNRDGQGDRHFNDWDTSDRCRPQNDQWTWTHNVLAIFIWGSDVVIDTQDDRFFNDWDADSDNSQKIWTQGNPPRATFIKGWDFPPDPDDDPPPTRTHIGGQGPRDANGKGKDWQDEPPDTDIWMWGEDDQFIKTGANQHIADGHFNDKDADSHQQWIWTHHPVDPDTDTAHRNCRPDPPNPPPPPPPPPDDDPDDDD

pLDDT: mean 77.66, std 19.57, range [26.33, 97.56]